Protein AF-A0A7Z9WI66-F1 (afdb_monomer_lite)

Radius of gyration: 20.92 Å; chains: 1; bounding box: 54×43×57 Å

Sequence (255 aa):
LNLFSWWLYVIGALFALSTLVFGDGPADTGWTFYAPYSVRTGTDVSITVLAAFVLGFSSILTGLNFIVTIHRLRTPGMGFNQMPLFAWSLYATSWIQLLATPVIGITLMMIIAERMFGVGLFDPSIGGDPILYQHMFWIYSHPAVYIMALPAMGIVSEIIPTFAQRTIFGYKAIAYSTMAIAFIGYFVWGHHMFTSGMSGPAAIIFSILTFMVAIPTAIKVFNWVATLYKGSINIEVPLLFAQKHSFWTALRLKT

Structure (mmCIF, N/CA/C/O backbone):
data_AF-A0A7Z9WI66-F1
#
_entry.id   AF-A0A7Z9WI66-F1
#
loop_
_atom_site.group_PDB
_atom_site.id
_atom_site.type_symbol
_atom_site.label_atom_id
_atom_site.label_alt_id
_atom_site.label_comp_id
_atom_site.label_asym_id
_atom_site.label_entity_id
_atom_site.label_seq_id
_atom_site.pdbx_PDB_ins_code
_atom_site.Cartn_x
_atom_site.Cartn_y
_atom_site.Cartn_z
_atom_site.occupancy
_atom_site.B_iso_or_equiv
_atom_site.auth_seq_id
_atom_site.auth_comp_id
_atom_site.auth_asym_id
_atom_site.auth_atom_id
_atom_site.pdbx_PDB_model_num
ATOM 1 N N . LEU A 1 1 ? -0.100 21.100 1.652 1.00 92.75 1 LEU A N 1
ATOM 2 C CA . LEU A 1 1 ? 0.320 19.697 1.410 1.00 92.75 1 LEU A CA 1
ATOM 3 C C . LEU A 1 1 ? -0.850 18.797 1.033 1.00 92.75 1 LEU A C 1
ATOM 5 O O . LEU A 1 1 ? -0.830 18.296 -0.077 1.00 92.75 1 LEU A O 1
ATOM 9 N N . ASN A 1 2 ? -1.887 18.653 1.865 1.00 96.81 2 ASN A N 1
ATOM 10 C CA . ASN A 1 2 ? -3.020 17.764 1.553 1.00 96.81 2 ASN A CA 1
ATOM 11 C C . ASN A 1 2 ? -3.740 18.089 0.224 1.00 96.81 2 ASN A C 1
ATOM 13 O O . ASN A 1 2 ? -3.979 17.214 -0.591 1.00 96.81 2 ASN A O 1
ATOM 17 N N . LEU A 1 3 ? -4.032 19.368 -0.043 1.00 98.19 3 LEU A N 1
ATOM 18 C CA . LEU A 1 3 ? -4.620 19.768 -1.332 1.00 98.19 3 LEU A CA 1
ATOM 19 C C . LEU A 1 3 ? -3.651 19.557 -2.508 1.00 98.19 3 LEU A C 1
ATOM 21 O O . LEU A 1 3 ? -4.063 19.265 -3.623 1.00 98.19 3 LEU A O 1
ATOM 25 N N . PHE A 1 4 ? -2.349 19.694 -2.262 1.00 98.19 4 PHE A N 1
ATOM 26 C CA . PHE A 1 4 ? -1.340 19.498 -3.296 1.00 98.19 4 PHE A CA 1
ATOM 27 C C . PHE A 1 4 ? -1.203 18.019 -3.679 1.00 98.19 4 PHE A C 1
ATOM 29 O O . PHE A 1 4 ? -1.113 17.717 -4.866 1.00 98.19 4 PHE A O 1
ATOM 36 N N . SER A 1 5 ? -1.277 17.087 -2.718 1.00 98.31 5 SER A N 1
ATOM 37 C CA . SER A 1 5 ? -1.297 15.655 -3.040 1.00 98.31 5 SER A CA 1
ATOM 38 C C . SER A 1 5 ? -2.517 15.276 -3.883 1.00 98.31 5 SER A C 1
ATOM 40 O O . SER A 1 5 ? -2.375 14.486 -4.814 1.00 98.31 5 SER A O 1
ATOM 42 N N . TRP A 1 6 ? -3.682 15.888 -3.649 1.00 98.25 6 TRP A N 1
ATOM 43 C CA . TRP A 1 6 ? -4.853 15.720 -4.520 1.00 98.25 6 TRP A CA 1
ATOM 44 C C . TRP A 1 6 ? -4.585 16.166 -5.964 1.00 98.25 6 TRP A C 1
ATOM 46 O O . TRP A 1 6 ? -4.887 15.432 -6.901 1.00 98.25 6 TRP A O 1
ATOM 56 N N . TRP A 1 7 ? -3.961 17.327 -6.170 1.00 98.44 7 TRP A N 1
ATOM 57 C CA . TRP A 1 7 ? -3.636 17.783 -7.525 1.00 98.44 7 TRP A CA 1
ATOM 58 C C . TRP A 1 7 ? -2.610 16.895 -8.228 1.00 98.44 7 TRP A C 1
ATOM 60 O O . TRP A 1 7 ? -2.776 16.615 -9.411 1.00 98.44 7 TRP A O 1
ATOM 70 N N . LEU A 1 8 ? -1.608 16.379 -7.511 1.00 98.44 8 LEU A N 1
ATOM 71 C CA . LEU A 1 8 ? -0.697 15.372 -8.066 1.00 98.44 8 LEU A CA 1
ATOM 72 C C . LEU A 1 8 ? -1.442 14.092 -8.466 1.00 98.44 8 LEU A C 1
ATOM 74 O O . LEU A 1 8 ? -1.142 13.521 -9.509 1.00 98.44 8 LEU A O 1
ATOM 78 N N . TYR A 1 9 ? -2.435 13.668 -7.676 1.00 98.44 9 TYR A N 1
ATOM 79 C CA . TYR A 1 9 ? -3.285 12.534 -8.036 1.00 98.44 9 TYR A CA 1
ATOM 80 C C . TYR A 1 9 ? -4.034 12.788 -9.350 1.00 98.44 9 TYR A C 1
ATOM 82 O O . TYR A 1 9 ? -3.969 11.964 -10.260 1.00 98.44 9 TYR A O 1
ATOM 90 N N . VAL A 1 10 ? -4.678 13.952 -9.480 1.00 98.56 10 VAL A N 1
ATOM 91 C CA . VAL A 1 10 ? -5.401 14.340 -10.701 1.00 98.56 10 VAL A CA 1
ATOM 92 C C . VAL A 1 10 ? -4.459 14.406 -11.905 1.00 98.56 10 VAL A C 1
ATOM 94 O O . VAL A 1 10 ? -4.769 13.833 -12.943 1.00 98.56 10 VAL A O 1
ATOM 97 N N . ILE A 1 11 ? -3.293 15.045 -11.777 1.00 98.44 11 ILE A N 1
ATOM 98 C CA . ILE A 1 11 ? -2.311 15.162 -12.868 1.00 98.44 11 ILE A CA 1
ATOM 99 C C . ILE A 1 11 ? -1.801 13.782 -13.297 1.00 98.44 11 ILE A C 1
ATOM 101 O O . ILE A 1 11 ? -1.783 13.479 -14.488 1.00 98.44 11 ILE A O 1
ATOM 105 N N . GLY A 1 12 ? -1.436 12.924 -12.341 1.00 98.19 12 GLY A N 1
ATOM 106 C CA . GLY A 1 12 ? -1.008 11.557 -12.632 1.00 98.19 12 GLY A CA 1
ATOM 107 C C . GLY A 1 12 ? -2.109 10.737 -13.309 1.00 98.19 12 GLY A C 1
ATOM 108 O O . GLY A 1 12 ? -1.847 10.051 -14.292 1.00 98.19 12 GLY A O 1
ATOM 109 N N . ALA A 1 13 ? -3.360 10.858 -12.858 1.00 98.00 13 ALA A N 1
ATOM 110 C CA . ALA A 1 13 ? -4.498 10.204 -13.503 1.00 98.00 13 ALA A CA 1
ATOM 111 C C . ALA A 1 13 ? -4.721 10.709 -14.939 1.00 98.00 13 ALA A C 1
ATOM 113 O O . ALA A 1 13 ? -4.976 9.905 -15.832 1.00 98.00 13 ALA A O 1
ATOM 114 N N . LEU A 1 14 ? -4.573 12.014 -15.186 1.00 98.00 14 LEU A N 1
ATOM 115 C CA . LEU A 1 14 ? -4.677 12.585 -16.530 1.00 98.00 14 LEU A CA 1
ATOM 116 C C . LEU A 1 14 ? -3.567 12.081 -17.462 1.00 98.00 14 LEU A C 1
ATOM 118 O O . LEU A 1 14 ? -3.865 11.763 -18.608 1.00 98.00 14 LEU A O 1
ATOM 122 N N . PHE A 1 15 ? -2.326 11.937 -16.982 1.00 96.62 15 PHE A N 1
ATOM 123 C CA . PHE A 1 15 ? -1.249 11.307 -17.761 1.00 96.62 15 PHE A CA 1
ATOM 124 C C . PHE A 1 15 ? -1.528 9.833 -18.062 1.00 96.62 15 PHE A C 1
ATOM 126 O O . PHE A 1 15 ? -1.265 9.371 -19.167 1.00 96.62 15 PHE A O 1
ATOM 133 N N . ALA A 1 16 ? -2.090 9.080 -17.114 1.00 95.88 16 ALA A N 1
ATOM 134 C CA . ALA A 1 16 ? -2.467 7.694 -17.380 1.00 95.88 16 ALA A CA 1
ATOM 135 C C . ALA A 1 16 ? -3.571 7.621 -18.449 1.00 95.88 16 ALA A C 1
ATOM 137 O O . ALA A 1 16 ? -3.462 6.858 -19.406 1.00 95.88 16 ALA A O 1
ATOM 138 N N . LEU A 1 17 ? -4.608 8.455 -18.329 1.00 96.44 17 LEU A N 1
ATOM 139 C CA . LEU A 1 17 ? -5.735 8.485 -19.264 1.00 96.44 17 LEU A CA 1
ATOM 140 C C . LEU A 1 17 ? -5.364 9.039 -20.643 1.00 96.44 17 LEU A C 1
ATOM 142 O O . LEU A 1 17 ? -5.984 8.642 -21.627 1.00 96.44 17 LEU A O 1
ATOM 146 N N . SER A 1 18 ? -4.358 9.913 -20.753 1.00 96.25 18 SER A N 1
ATOM 147 C CA . SER A 1 18 ? -3.936 10.446 -22.053 1.00 96.25 18 SER A CA 1
ATOM 148 C C . SER A 1 18 ? -3.419 9.355 -22.991 1.00 96.25 18 SER A C 1
ATOM 150 O O . SER A 1 18 ? -3.593 9.488 -24.196 1.00 96.25 18 SER A O 1
ATOM 152 N N . THR A 1 19 ? -2.876 8.255 -22.454 1.00 95.25 19 THR A N 1
ATOM 153 C CA . THR A 1 19 ? -2.426 7.088 -23.246 1.00 95.25 19 THR A CA 1
ATOM 154 C C . THR A 1 19 ? -3.561 6.351 -23.967 1.00 95.25 19 THR A C 1
ATOM 156 O O . THR A 1 19 ? -3.317 5.551 -24.861 1.00 95.25 19 THR A O 1
ATOM 159 N N . LEU A 1 20 ? -4.823 6.610 -23.598 1.00 95.19 20 LEU A N 1
ATOM 160 C CA . LEU A 1 20 ? -5.990 6.053 -24.291 1.00 95.19 20 LEU A CA 1
ATOM 161 C C . LEU A 1 20 ? -6.362 6.838 -25.553 1.00 95.19 20 LEU A C 1
ATOM 163 O O . LEU A 1 20 ? -7.155 6.358 -26.358 1.00 95.19 20 LEU A O 1
ATOM 167 N N . VAL A 1 21 ? -5.861 8.067 -25.682 1.00 94.94 21 VAL A N 1
ATOM 168 C CA . VAL A 1 21 ? -6.280 9.026 -26.714 1.00 94.94 21 VAL A CA 1
ATOM 169 C C . VAL A 1 21 ? -5.117 9.417 -27.620 1.00 94.94 21 VAL A C 1
ATOM 171 O O . VAL A 1 21 ? -5.317 9.653 -28.808 1.00 94.94 21 VAL A O 1
ATOM 174 N N . PHE A 1 22 ? -3.912 9.499 -27.063 1.00 91.62 22 PHE A N 1
ATOM 175 C CA . PHE A 1 22 ? -2.699 9.923 -27.749 1.00 91.62 22 PHE A CA 1
ATOM 176 C C . PHE A 1 22 ? -1.650 8.815 -27.713 1.00 91.62 22 PHE A C 1
ATOM 178 O O . PHE A 1 22 ? -1.637 8.036 -26.766 1.00 91.62 22 PHE A O 1
ATOM 185 N N . GLY A 1 23 ? -0.750 8.833 -28.700 1.00 87.69 23 GLY A N 1
ATOM 186 C CA . GLY A 1 23 ? 0.373 7.903 -28.811 1.00 87.69 23 GLY A CA 1
ATOM 187 C C . GLY A 1 23 ? -0.009 6.554 -29.421 1.00 87.69 23 GLY A C 1
ATOM 188 O O . GLY A 1 23 ? -1.033 6.435 -30.097 1.00 87.69 23 GLY A O 1
ATOM 189 N N . ASP A 1 24 ? 0.846 5.557 -29.207 1.00 91.38 24 ASP A N 1
ATOM 190 C CA . ASP A 1 24 ? 0.721 4.208 -29.780 1.00 91.38 24 ASP A CA 1
ATOM 191 C C . ASP A 1 24 ? -0.149 3.273 -28.911 1.00 91.38 24 ASP A C 1
ATOM 193 O O . ASP A 1 24 ? -0.189 2.056 -29.112 1.00 91.38 24 ASP A O 1
ATOM 197 N N . GLY A 1 25 ? -0.878 3.847 -27.950 1.00 90.44 25 GLY A N 1
ATOM 198 C CA . GLY A 1 25 ? -1.836 3.169 -27.085 1.00 90.44 25 GLY A CA 1
ATOM 199 C C . GLY A 1 25 ? -1.279 2.865 -25.691 1.00 90.44 25 GLY A C 1
ATOM 200 O O . GLY A 1 25 ? -0.071 2.957 -25.451 1.00 90.44 25 GLY A O 1
ATOM 201 N N . PRO A 1 26 ? -2.150 2.477 -24.740 1.00 92.94 26 PRO A N 1
ATOM 202 C CA . PRO A 1 26 ? -1.756 2.243 -23.355 1.00 92.94 26 PRO A CA 1
ATOM 203 C C . PRO A 1 26 ? -0.736 1.109 -23.238 1.00 92.94 26 PRO A C 1
ATOM 205 O O . PRO A 1 26 ? -0.692 0.203 -24.070 1.00 92.94 26 PRO A O 1
ATOM 208 N N . ALA A 1 27 ? 0.048 1.127 -22.156 1.00 95.12 27 ALA A N 1
ATOM 209 C CA . ALA A 1 27 ? 1.036 0.088 -21.888 1.00 95.12 27 ALA A CA 1
ATOM 210 C C . ALA A 1 27 ? 0.421 -1.325 -21.929 1.00 95.12 27 ALA A C 1
ATOM 212 O O . ALA A 1 27 ? -0.469 -1.664 -21.146 1.00 95.12 27 ALA A O 1
ATOM 213 N N . ASP A 1 28 ? 0.963 -2.178 -22.794 1.00 95.44 28 ASP A N 1
ATOM 214 C CA . ASP A 1 28 ? 0.544 -3.571 -23.001 1.00 95.44 28 ASP A CA 1
ATOM 215 C C . ASP A 1 28 ? 1.367 -4.576 -22.177 1.00 95.44 28 ASP A C 1
ATOM 217 O O . ASP A 1 28 ? 1.309 -5.788 -22.364 1.00 95.44 28 ASP A O 1
ATOM 221 N N . THR A 1 29 ? 2.130 -4.075 -21.214 1.00 95.75 29 THR A N 1
ATOM 222 C CA . THR A 1 29 ? 3.079 -4.839 -20.395 1.00 95.75 29 THR A CA 1
ATOM 223 C C . THR A 1 29 ? 2.452 -5.438 -19.136 1.00 95.75 29 THR A C 1
ATOM 225 O O . THR A 1 29 ? 3.160 -5.931 -18.257 1.00 95.75 29 THR A O 1
ATOM 228 N N . GLY A 1 30 ? 1.132 -5.300 -18.990 1.00 95.25 30 GLY A N 1
ATOM 229 C CA . GLY A 1 30 ? 0.444 -5.431 -17.710 1.00 95.25 30 GLY A CA 1
ATOM 230 C C . GLY A 1 30 ? 0.846 -4.338 -16.710 1.00 95.25 30 GLY A C 1
ATOM 231 O O . GLY A 1 30 ? 1.699 -3.492 -16.982 1.00 95.25 30 GLY A O 1
ATOM 232 N N . TRP A 1 31 ? 0.243 -4.380 -15.517 1.00 95.62 31 TRP A N 1
ATOM 233 C CA . TRP A 1 31 ? 0.499 -3.403 -14.445 1.00 95.62 31 TRP A CA 1
ATOM 234 C C . TRP A 1 31 ? 1.897 -3.518 -13.815 1.00 95.62 31 TRP A C 1
ATOM 236 O O . TRP A 1 31 ? 2.287 -2.659 -13.027 1.00 95.62 31 TRP A O 1
ATOM 246 N N . THR A 1 32 ? 2.629 -4.593 -14.121 1.00 96.81 32 THR A N 1
ATOM 247 C CA . THR A 1 32 ? 3.943 -4.876 -13.541 1.00 96.81 32 THR A CA 1
ATOM 248 C C . THR A 1 32 ? 5.104 -4.347 -14.366 1.00 96.81 32 THR A C 1
ATOM 250 O O . THR A 1 32 ? 6.208 -4.332 -13.848 1.00 96.81 32 THR A O 1
ATOM 253 N N . PHE A 1 33 ? 4.890 -3.939 -15.623 1.00 96.69 33 PHE A N 1
ATOM 254 C CA . PHE A 1 33 ? 5.917 -3.356 -16.500 1.00 96.69 33 PHE A CA 1
ATOM 255 C C . PHE A 1 33 ? 7.246 -4.136 -16.531 1.00 96.69 33 PHE A C 1
ATOM 257 O O . PHE A 1 33 ? 8.324 -3.539 -16.530 1.00 96.69 33 PHE A O 1
ATOM 264 N N . TYR A 1 34 ? 7.185 -5.471 -16.566 1.00 96.62 34 TYR A N 1
ATOM 265 C CA . TYR A 1 34 ? 8.380 -6.318 -16.504 1.00 96.62 34 TYR A CA 1
ATOM 266 C C . TYR A 1 34 ? 9.368 -6.028 -17.641 1.00 96.62 34 TYR A C 1
ATOM 268 O O . TYR A 1 34 ? 9.021 -6.080 -18.826 1.00 96.62 34 TYR A O 1
ATOM 276 N N . ALA A 1 35 ? 10.628 -5.793 -17.271 1.00 95.25 35 ALA A N 1
ATOM 277 C CA . ALA A 1 35 ? 11.745 -5.844 -18.203 1.00 95.25 35 ALA A CA 1
ATOM 278 C C . ALA A 1 35 ? 12.007 -7.306 -18.641 1.00 95.25 35 ALA A C 1
ATOM 280 O O . ALA A 1 35 ? 11.801 -8.231 -17.851 1.00 95.25 35 ALA A O 1
ATOM 281 N N . PRO A 1 36 ? 12.446 -7.546 -19.891 1.00 94.31 36 PRO A N 1
ATOM 282 C CA . PRO A 1 36 ? 12.776 -6.549 -20.911 1.00 94.31 36 PRO A CA 1
ATOM 283 C C . PRO A 1 36 ? 11.576 -6.102 -21.765 1.00 94.31 36 PRO A C 1
ATOM 285 O O . PRO A 1 36 ? 11.744 -5.254 -22.639 1.00 94.31 36 PRO A O 1
ATOM 288 N N . TYR A 1 37 ? 10.374 -6.653 -21.561 1.00 96.56 37 TYR A N 1
ATOM 289 C CA . TYR A 1 37 ? 9.235 -6.367 -22.440 1.00 96.56 37 TYR A CA 1
ATOM 290 C C . TYR A 1 37 ? 8.830 -4.889 -22.408 1.00 96.56 37 TYR A C 1
ATOM 292 O O . TYR A 1 37 ? 8.702 -4.259 -23.456 1.00 96.56 37 TYR A O 1
ATOM 300 N N . SER A 1 38 ? 8.752 -4.299 -21.214 1.00 96.19 38 SER A N 1
ATOM 301 C CA . SER A 1 38 ? 8.455 -2.873 -21.025 1.00 96.19 38 SER A CA 1
ATOM 302 C C . SER A 1 38 ? 9.487 -1.922 -21.618 1.00 96.19 38 SER A C 1
ATOM 304 O O . SER A 1 38 ? 9.172 -0.767 -21.882 1.00 96.19 38 SER A O 1
ATOM 306 N N . VAL A 1 39 ? 10.702 -2.394 -21.879 1.00 95.06 39 VAL A N 1
ATOM 307 C CA . VAL A 1 39 ? 11.763 -1.607 -22.517 1.00 95.06 39 VAL A CA 1
ATOM 308 C C . VAL A 1 39 ? 11.649 -1.669 -24.042 1.00 95.06 39 VAL A C 1
ATOM 310 O O . VAL A 1 39 ? 12.006 -0.714 -24.721 1.00 95.06 39 VAL A O 1
ATOM 313 N N . ARG A 1 40 ? 11.124 -2.772 -24.586 1.00 92.62 40 ARG A N 1
ATOM 314 C CA . ARG A 1 40 ? 11.133 -3.065 -26.029 1.00 92.62 40 ARG A CA 1
ATOM 315 C C . ARG A 1 40 ? 9.812 -2.787 -26.740 1.00 92.62 40 ARG A C 1
ATOM 317 O O . ARG A 1 40 ? 9.833 -2.548 -27.942 1.00 92.62 40 ARG A O 1
ATOM 324 N N . THR A 1 41 ? 8.681 -2.853 -26.037 1.00 94.94 41 THR A N 1
ATOM 325 C CA . THR A 1 41 ? 7.369 -2.597 -26.650 1.00 94.94 41 THR A CA 1
ATOM 326 C C . THR A 1 41 ? 7.253 -1.158 -27.166 1.00 94.94 41 THR A C 1
ATOM 328 O O . THR A 1 41 ? 7.836 -0.228 -26.590 1.00 94.94 41 THR A O 1
ATOM 331 N N . GLY A 1 42 ? 6.485 -0.991 -28.246 1.00 92.56 42 GLY A N 1
ATOM 332 C CA . GLY A 1 42 ? 6.200 0.297 -28.881 1.00 92.56 42 GLY A CA 1
ATOM 333 C C . GLY A 1 42 ? 5.069 1.093 -28.226 1.00 92.56 42 GLY A C 1
ATOM 334 O O . GLY A 1 42 ? 4.917 2.259 -28.551 1.00 92.56 42 GLY A O 1
ATOM 335 N N . THR A 1 43 ? 4.307 0.506 -27.295 1.00 94.56 43 THR A N 1
ATOM 336 C CA . THR A 1 43 ? 3.202 1.200 -26.605 1.00 94.56 43 THR A CA 1
ATOM 337 C C . THR A 1 43 ? 3.697 2.294 -25.649 1.00 94.56 43 THR A C 1
ATOM 339 O O . THR A 1 43 ? 4.889 2.366 -25.315 1.00 94.56 43 THR A O 1
ATOM 342 N N . ASP A 1 44 ? 2.781 3.131 -25.143 1.00 94.19 44 ASP A N 1
ATOM 343 C CA . ASP A 1 44 ? 3.064 4.299 -24.294 1.00 94.19 44 ASP A CA 1
ATOM 344 C C . ASP A 1 44 ? 3.446 3.945 -22.844 1.00 94.19 44 ASP A C 1
ATOM 346 O O . ASP A 1 44 ? 2.948 4.509 -21.859 1.00 94.19 44 ASP A O 1
ATOM 350 N N . VAL A 1 45 ? 4.399 3.026 -22.680 1.00 96.88 45 VAL A N 1
ATOM 351 C CA . VAL A 1 45 ? 4.976 2.653 -21.385 1.00 96.88 45 VAL A CA 1
ATOM 352 C C . VAL A 1 45 ? 5.581 3.871 -20.698 1.00 96.88 45 VAL A C 1
ATOM 354 O O . VAL A 1 45 ? 5.309 4.079 -19.522 1.00 96.88 45 VAL A O 1
ATOM 357 N N . SER A 1 46 ? 6.343 4.709 -21.410 1.00 96.25 46 SER A N 1
ATOM 358 C CA . SER A 1 46 ? 7.029 5.870 -20.819 1.00 96.25 46 SER A CA 1
ATOM 359 C C . SER A 1 46 ? 6.056 6.863 -20.169 1.00 96.25 46 SER A C 1
ATOM 361 O O . SER A 1 46 ? 6.304 7.321 -19.054 1.00 96.25 46 SER A O 1
ATOM 363 N N . ILE A 1 47 ? 4.924 7.157 -20.822 1.00 96.19 47 ILE A N 1
ATOM 364 C CA . ILE A 1 47 ? 3.884 8.035 -20.260 1.00 96.19 47 ILE A CA 1
ATOM 365 C C . ILE A 1 47 ? 3.169 7.331 -19.102 1.00 96.19 47 ILE A C 1
ATOM 367 O O . ILE A 1 47 ? 2.952 7.940 -18.056 1.00 96.19 47 ILE A O 1
ATOM 371 N N . THR A 1 48 ? 2.866 6.037 -19.241 1.00 96.75 48 THR A N 1
ATOM 372 C CA . THR A 1 48 ? 2.199 5.253 -18.190 1.00 96.75 48 THR A CA 1
ATOM 373 C C . THR A 1 48 ? 3.030 5.189 -16.902 1.00 96.75 48 THR A C 1
ATOM 375 O O . THR A 1 48 ? 2.512 5.406 -15.804 1.00 96.75 48 THR A O 1
ATOM 378 N N . VAL A 1 49 ? 4.338 4.935 -17.002 1.00 97.06 49 VAL A N 1
ATOM 379 C CA . VAL A 1 49 ? 5.221 4.874 -15.827 1.00 97.06 49 VAL A CA 1
ATOM 380 C C . VAL A 1 49 ? 5.513 6.266 -15.257 1.00 97.06 49 VAL A C 1
ATOM 382 O O . VAL A 1 49 ? 5.638 6.405 -14.040 1.00 97.06 49 VAL A O 1
ATOM 385 N N . LEU A 1 50 ? 5.537 7.316 -16.090 1.00 97.19 50 LEU A N 1
ATOM 386 C CA . LEU A 1 50 ? 5.586 8.706 -15.624 1.00 97.19 50 LEU A CA 1
ATOM 387 C C . LEU A 1 50 ? 4.320 9.076 -14.837 1.00 97.19 50 LEU A C 1
ATOM 389 O O . LEU A 1 50 ? 4.409 9.699 -13.779 1.00 97.19 50 LEU A O 1
ATOM 393 N N . ALA A 1 51 ? 3.147 8.652 -15.306 1.00 97.50 51 ALA A N 1
ATOM 394 C CA . ALA A 1 51 ? 1.886 8.828 -14.597 1.00 97.50 51 ALA A CA 1
ATOM 395 C C . ALA A 1 51 ? 1.940 8.181 -13.204 1.00 97.50 51 ALA A C 1
ATOM 397 O O . ALA A 1 51 ? 1.656 8.832 -12.195 1.00 97.50 51 ALA A O 1
ATOM 398 N N . ALA A 1 52 ? 2.386 6.923 -13.131 1.00 97.56 52 ALA A N 1
ATOM 399 C CA . ALA A 1 52 ? 2.560 6.200 -11.873 1.00 97.56 52 ALA A CA 1
ATOM 400 C C . ALA A 1 52 ? 3.596 6.857 -10.939 1.00 97.56 52 ALA A C 1
ATOM 402 O O . ALA A 1 52 ? 3.383 6.911 -9.727 1.00 97.56 52 ALA A O 1
ATOM 403 N N . PHE A 1 53 ? 4.674 7.432 -11.478 1.00 98.00 53 PHE A N 1
ATOM 404 C CA . PHE A 1 53 ? 5.647 8.205 -10.703 1.00 98.00 53 PHE A CA 1
ATOM 405 C C . PHE A 1 53 ? 5.023 9.447 -10.049 1.00 98.00 53 PHE A C 1
ATOM 407 O O . PHE A 1 53 ? 5.199 9.668 -8.848 1.00 98.00 53 PHE A O 1
ATOM 414 N N . VAL A 1 54 ? 4.227 10.221 -10.795 1.00 98.25 54 VAL A N 1
ATOM 415 C CA . VAL A 1 54 ? 3.508 11.394 -10.262 1.00 98.25 54 VAL A CA 1
ATOM 416 C C . VAL A 1 54 ? 2.498 10.980 -9.179 1.00 98.25 54 VAL A C 1
ATOM 418 O O . VAL A 1 54 ? 2.439 11.601 -8.112 1.00 98.25 54 VAL A O 1
ATOM 421 N N . LEU A 1 55 ? 1.759 9.886 -9.397 1.00 98.19 55 LEU A N 1
ATOM 422 C CA . LEU A 1 55 ? 0.860 9.292 -8.395 1.00 98.19 55 LEU A CA 1
ATOM 423 C C . LEU A 1 55 ? 1.614 8.846 -7.127 1.00 98.19 55 LEU A C 1
ATOM 425 O O . LEU A 1 55 ? 1.095 8.963 -6.010 1.00 98.19 55 LEU A O 1
ATOM 429 N N . GLY A 1 56 ? 2.858 8.391 -7.275 1.00 97.62 56 GLY A N 1
ATOM 430 C CA . GLY A 1 56 ? 3.748 8.056 -6.167 1.00 97.62 56 GLY A CA 1
ATOM 431 C C . GLY A 1 56 ? 3.995 9.243 -5.231 1.00 97.62 56 GLY A C 1
ATOM 432 O O . GLY A 1 56 ? 3.846 9.105 -4.015 1.00 97.62 56 GLY A O 1
ATOM 433 N N . PHE A 1 57 ? 4.270 10.437 -5.768 1.00 97.88 57 PHE A N 1
ATOM 434 C CA . PHE A 1 57 ? 4.440 11.645 -4.945 1.00 97.88 57 PHE A CA 1
ATOM 435 C C . PHE A 1 57 ? 3.167 12.037 -4.196 1.00 97.88 57 PHE A C 1
ATOM 437 O O . PHE A 1 57 ? 3.241 12.413 -3.024 1.00 97.88 57 PHE A O 1
ATOM 444 N N . SER A 1 58 ? 1.997 11.907 -4.828 1.00 98.44 58 SER A N 1
ATOM 445 C CA . SER A 1 58 ? 0.716 12.101 -4.139 1.00 98.44 58 SER A CA 1
ATOM 446 C C . SER A 1 58 ? 0.604 11.198 -2.901 1.00 98.44 58 SER A C 1
ATOM 448 O O . SER A 1 58 ? 0.274 11.665 -1.805 1.00 98.44 58 SER A O 1
ATOM 450 N N . SER A 1 59 ? 0.966 9.921 -3.048 1.00 98.06 59 SER A N 1
ATOM 451 C CA . SER A 1 59 ? 0.924 8.933 -1.965 1.00 98.06 59 SER A CA 1
ATOM 452 C C . SER A 1 59 ? 1.926 9.243 -0.849 1.00 98.06 59 SER A C 1
ATOM 454 O O . SER A 1 59 ? 1.550 9.222 0.322 1.00 98.06 59 SER A O 1
ATOM 456 N N . ILE A 1 60 ? 3.170 9.600 -1.188 1.00 98.38 60 ILE A N 1
ATOM 457 C CA . ILE A 1 60 ? 4.216 9.961 -0.212 1.00 98.38 60 ILE A CA 1
ATOM 458 C C . ILE A 1 60 ? 3.766 11.146 0.649 1.00 98.38 60 ILE A C 1
ATOM 460 O O . ILE A 1 60 ? 3.834 11.092 1.879 1.00 98.38 60 ILE A O 1
ATOM 464 N N . LEU A 1 61 ? 3.265 12.210 0.014 1.00 98.44 61 LEU A N 1
ATOM 465 C CA . LEU A 1 61 ? 2.807 13.406 0.720 1.00 98.44 61 LEU A CA 1
ATOM 466 C C . LEU A 1 61 ? 1.570 13.131 1.582 1.00 98.44 61 LEU A C 1
ATOM 468 O O . LEU A 1 61 ? 1.442 13.703 2.665 1.00 98.44 61 LEU A O 1
ATOM 472 N N . THR A 1 62 ? 0.682 12.244 1.129 1.00 98.50 62 THR A N 1
ATOM 473 C CA . THR A 1 62 ? -0.489 11.808 1.900 1.00 98.50 62 THR A CA 1
ATOM 474 C C . THR A 1 62 ? -0.067 11.035 3.150 1.00 98.50 62 THR A C 1
ATOM 476 O O . THR A 1 62 ? -0.505 11.378 4.251 1.00 98.50 62 THR A O 1
ATOM 479 N N . GLY A 1 63 ? 0.846 10.066 3.016 1.00 98.38 63 GLY A N 1
ATOM 480 C CA . GLY A 1 63 ? 1.389 9.315 4.149 1.00 98.38 63 GLY A CA 1
ATOM 481 C C . GLY A 1 63 ? 2.098 10.221 5.160 1.00 98.38 63 GLY A C 1
ATOM 482 O O . GLY A 1 63 ? 1.816 10.165 6.359 1.00 98.38 63 GLY A O 1
ATOM 483 N N . LEU A 1 64 ? 2.948 11.139 4.691 1.00 98.56 64 LEU A N 1
ATOM 484 C CA . LEU A 1 64 ? 3.603 12.122 5.560 1.00 98.56 64 LEU A CA 1
ATOM 485 C C . LEU A 1 64 ? 2.582 12.972 6.330 1.00 98.56 64 LEU A C 1
ATOM 487 O O . LEU A 1 64 ? 2.714 13.154 7.542 1.00 98.56 64 LEU A O 1
ATOM 491 N N . ASN A 1 65 ? 1.548 13.466 5.643 1.00 98.50 65 ASN A N 1
ATOM 492 C CA . ASN A 1 65 ? 0.513 14.292 6.255 1.00 98.50 65 ASN A CA 1
ATOM 493 C C . ASN A 1 65 ? -0.222 13.545 7.382 1.00 98.50 65 ASN A C 1
ATOM 495 O O . ASN A 1 65 ? -0.395 14.094 8.473 1.00 98.50 65 ASN A O 1
ATOM 499 N N . PHE A 1 66 ? -0.601 12.282 7.167 1.00 98.56 66 PHE A N 1
ATOM 500 C CA . PHE A 1 66 ? -1.263 11.470 8.191 1.00 98.56 66 PHE A CA 1
ATOM 501 C C . PHE A 1 66 ? -0.347 11.117 9.366 1.00 98.56 66 PHE A C 1
ATOM 503 O O . PHE A 1 66 ? -0.794 11.203 10.510 1.00 98.56 66 PHE A O 1
ATOM 510 N N . ILE A 1 67 ? 0.930 10.791 9.129 1.00 98.69 67 ILE A N 1
ATOM 511 C CA . ILE A 1 67 ? 1.901 10.554 10.213 1.00 98.69 67 ILE A CA 1
ATOM 512 C C . ILE A 1 67 ? 1.990 11.791 11.107 1.00 98.69 67 ILE A C 1
ATOM 514 O O . ILE A 1 67 ? 1.794 11.694 12.320 1.00 98.69 67 ILE A O 1
ATOM 518 N N . VAL A 1 68 ? 2.234 12.965 10.519 1.00 98.50 68 VAL A N 1
ATOM 519 C CA . VAL A 1 68 ? 2.373 14.213 11.280 1.00 98.50 68 VAL A CA 1
ATOM 520 C C . VAL A 1 68 ? 1.074 14.556 12.006 1.00 98.50 68 VAL A C 1
ATOM 522 O O . VAL A 1 68 ? 1.115 14.887 13.190 1.00 98.50 68 VAL A O 1
ATOM 525 N N . THR A 1 69 ? -0.076 14.406 11.347 1.00 98.62 69 THR A N 1
ATOM 526 C CA . THR A 1 69 ? -1.396 14.643 11.951 1.00 98.62 69 THR A CA 1
ATOM 527 C C . THR A 1 69 ? -1.608 13.765 13.181 1.00 98.62 69 THR A C 1
ATOM 529 O O . THR A 1 69 ? -1.931 14.271 14.253 1.00 98.62 69 THR A O 1
ATOM 532 N N . ILE A 1 70 ? -1.354 12.459 13.072 1.00 98.44 70 ILE A N 1
ATOM 533 C CA . ILE A 1 70 ? -1.529 11.520 14.185 1.00 98.44 70 ILE A CA 1
ATOM 534 C C . ILE A 1 70 ? -0.573 11.850 15.333 1.00 98.44 70 ILE A C 1
ATOM 536 O O . ILE A 1 70 ? -0.974 11.806 16.491 1.00 98.44 70 ILE A O 1
ATOM 540 N N . HIS A 1 71 ? 0.676 12.220 15.050 1.00 98.25 71 HIS A N 1
ATOM 541 C CA . HIS A 1 71 ? 1.642 12.555 16.100 1.00 98.25 71 HIS A CA 1
ATOM 542 C C . HIS A 1 71 ? 1.364 13.890 16.791 1.00 98.25 71 HIS A C 1
ATOM 544 O O . HIS A 1 71 ? 1.585 13.999 17.998 1.00 98.25 71 HIS A O 1
ATOM 550 N N . ARG A 1 72 ? 0.918 14.903 16.042 1.00 98.06 72 ARG A N 1
ATOM 551 C CA . ARG A 1 72 ? 0.924 16.306 16.487 1.00 98.06 72 ARG A CA 1
ATOM 552 C C . ARG A 1 72 ? -0.457 16.894 16.752 1.00 98.06 72 ARG A C 1
ATOM 554 O O . ARG A 1 72 ? -0.522 17.904 17.441 1.00 98.06 72 ARG A O 1
ATOM 561 N N . LEU A 1 73 ? -1.526 16.291 16.233 1.00 98.19 73 LEU A N 1
ATOM 562 C CA . LEU A 1 73 ? -2.884 16.852 16.268 1.00 98.19 73 LEU A CA 1
ATOM 563 C C . LEU A 1 73 ? -3.904 15.952 16.984 1.00 98.19 73 LEU A C 1
ATOM 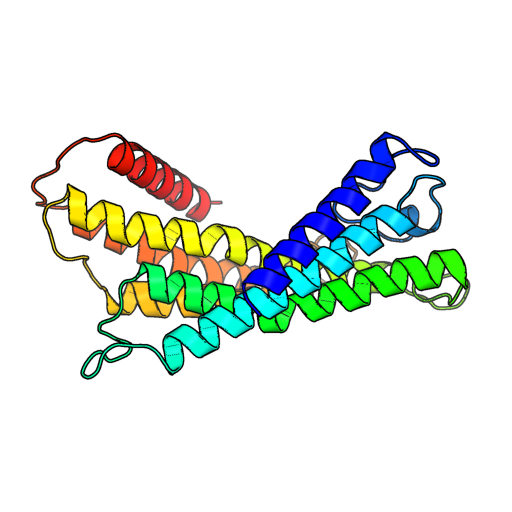565 O O . LEU A 1 73 ? -5.110 16.132 16.825 1.00 98.19 73 LEU A O 1
ATOM 569 N N . ARG A 1 74 ? -3.454 14.993 17.803 1.00 97.69 74 ARG A N 1
ATOM 570 C CA . ARG A 1 74 ? -4.347 14.340 18.774 1.00 97.69 74 ARG A CA 1
ATOM 571 C C . ARG A 1 74 ? -4.841 15.354 19.801 1.00 97.69 74 ARG A C 1
ATOM 573 O O . ARG A 1 74 ? -4.093 16.236 20.218 1.00 97.69 74 ARG A O 1
ATOM 580 N N . THR A 1 75 ? -6.077 15.174 20.258 1.00 97.56 75 THR A N 1
ATOM 581 C CA . THR A 1 75 ? -6.625 15.974 21.360 1.00 97.56 75 THR A CA 1
ATOM 582 C C . THR A 1 75 ? -5.801 15.782 22.644 1.00 97.56 75 THR A C 1
ATOM 584 O O . THR A 1 75 ? -5.325 14.666 22.896 1.00 97.56 75 THR A O 1
ATOM 587 N N . PRO A 1 76 ? -5.636 16.823 23.484 1.00 97.62 76 PRO A N 1
ATOM 588 C CA . PRO A 1 76 ? -4.984 16.687 24.783 1.00 97.62 76 PRO A CA 1
ATOM 589 C C . PRO A 1 76 ? -5.579 15.536 25.609 1.00 97.62 76 PRO A C 1
ATOM 591 O O . PRO A 1 76 ? -6.795 15.368 25.667 1.00 97.62 76 PRO A O 1
ATOM 594 N N . GLY A 1 77 ? -4.714 14.723 26.221 1.00 96.75 77 GLY A N 1
ATOM 595 C CA . GLY A 1 77 ? -5.108 13.556 27.024 1.00 96.75 77 GLY A CA 1
ATOM 596 C C . GLY A 1 77 ? -5.325 12.250 26.244 1.00 96.75 77 GLY A C 1
ATOM 597 O O . GLY A 1 77 ? -5.401 11.193 26.866 1.00 96.75 77 GLY A O 1
ATOM 598 N N . MET A 1 78 ? -5.363 12.275 24.905 1.00 98.19 78 MET A N 1
ATOM 599 C CA . MET A 1 78 ? -5.450 11.060 24.084 1.00 98.19 78 MET A CA 1
ATOM 600 C C . MET A 1 78 ? -4.057 10.494 23.770 1.00 98.19 78 MET A C 1
ATOM 602 O O . MET A 1 78 ? -3.333 11.003 22.910 1.00 98.19 78 MET A O 1
ATOM 606 N N . GLY A 1 79 ? -3.689 9.398 24.431 1.00 97.62 79 GLY A N 1
ATOM 607 C CA . GLY A 1 79 ? -2.512 8.598 24.098 1.00 97.62 79 GLY A CA 1
ATOM 608 C C . GLY A 1 79 ? -2.720 7.691 22.875 1.00 97.62 79 GLY A C 1
ATOM 609 O O . GLY A 1 79 ? -3.837 7.461 22.415 1.00 97.62 79 GLY A O 1
ATOM 610 N N . PHE A 1 80 ? -1.634 7.098 22.366 1.00 97.00 80 PHE A N 1
ATOM 611 C CA . PHE A 1 80 ? -1.681 6.173 21.217 1.00 97.00 80 PHE A CA 1
ATOM 612 C C . PHE A 1 80 ? -2.618 4.975 21.446 1.00 97.00 80 PHE A C 1
ATOM 614 O O . PHE A 1 80 ? -3.384 4.584 20.568 1.00 97.00 80 PHE A O 1
ATOM 621 N N . ASN A 1 81 ? -2.610 4.412 22.655 1.00 97.88 81 ASN A N 1
ATOM 622 C CA . ASN A 1 81 ? -3.449 3.267 23.014 1.00 97.88 81 ASN A CA 1
ATOM 623 C C . ASN A 1 81 ? -4.918 3.639 23.297 1.00 97.88 81 ASN A C 1
ATOM 625 O O . ASN A 1 81 ? -5.649 2.815 23.834 1.00 97.88 81 ASN A O 1
ATOM 629 N N . GLN A 1 82 ? -5.341 4.852 22.942 1.00 97.50 82 GLN A N 1
ATOM 630 C CA . GLN A 1 82 ? -6.717 5.339 23.079 1.00 97.50 82 GLN A CA 1
ATOM 631 C C . GLN A 1 82 ? -7.288 5.855 21.747 1.00 97.50 82 GLN A C 1
ATOM 633 O O . GLN A 1 82 ? -8.420 6.328 21.712 1.00 97.50 82 GLN A O 1
ATOM 638 N N . MET A 1 83 ? -6.516 5.798 20.657 1.00 98.25 83 MET A N 1
ATOM 639 C CA . MET A 1 83 ? -6.987 6.203 19.332 1.00 98.25 83 MET A CA 1
ATOM 640 C C . MET A 1 83 ? -7.992 5.188 18.760 1.00 98.25 83 MET A C 1
ATOM 642 O O . MET A 1 83 ? -7.892 4.002 19.057 1.00 98.25 83 MET A O 1
ATOM 646 N N . PRO A 1 84 ? -8.898 5.594 17.860 1.00 98.19 84 PRO A N 1
ATOM 647 C CA . PRO A 1 84 ? -9.668 4.644 17.060 1.00 98.19 84 PRO A CA 1
ATOM 648 C C . PRO A 1 84 ? -8.753 3.664 16.302 1.00 98.19 84 PRO A C 1
ATOM 650 O O . PRO A 1 84 ? -7.654 4.024 15.860 1.00 98.19 84 PRO A O 1
ATOM 653 N N . LEU A 1 85 ? -9.195 2.421 16.115 1.00 98.56 85 LEU A N 1
ATOM 654 C CA . LEU A 1 85 ? -8.434 1.399 15.387 1.00 98.56 85 LEU A CA 1
ATOM 655 C C . LEU A 1 85 ? -8.307 1.742 13.900 1.00 98.56 85 LEU A C 1
ATOM 657 O O . LEU A 1 85 ? -7.299 1.397 13.275 1.00 98.56 85 LEU A O 1
ATOM 661 N N . PHE A 1 86 ? -9.257 2.497 13.345 1.00 98.69 86 PHE A N 1
ATOM 662 C CA . PHE A 1 86 ? -9.108 3.070 12.012 1.00 98.69 86 PHE A CA 1
ATOM 663 C C . PHE A 1 86 ? -7.909 4.030 11.928 1.00 98.69 86 PHE A C 1
ATOM 665 O O . PHE A 1 86 ? -7.136 3.951 10.974 1.00 98.69 86 PHE A O 1
ATOM 672 N N . ALA A 1 87 ? -7.655 4.850 12.954 1.00 98.62 87 ALA A N 1
ATOM 673 C CA . ALA A 1 87 ? -6.483 5.729 12.975 1.00 98.62 87 ALA A CA 1
ATOM 674 C C . ALA A 1 87 ? -5.165 4.933 13.027 1.00 98.62 87 ALA A C 1
ATOM 676 O O . ALA A 1 87 ? -4.216 5.279 12.326 1.00 98.62 87 ALA A O 1
ATOM 677 N N . TRP A 1 88 ? -5.114 3.820 13.772 1.00 98.75 88 TRP A N 1
ATOM 678 C CA . TRP A 1 88 ? -3.978 2.885 13.718 1.00 98.75 88 TRP A CA 1
ATOM 679 C C . TRP A 1 88 ? -3.763 2.300 12.318 1.00 98.75 88 TRP A C 1
ATOM 681 O O . TRP A 1 88 ? -2.621 2.166 11.880 1.00 98.75 88 TRP A O 1
ATOM 691 N N . SER A 1 89 ? -4.841 1.973 11.602 1.00 98.69 89 SER A N 1
ATOM 692 C CA . SER A 1 89 ? -4.753 1.454 10.233 1.00 98.69 89 SER A CA 1
ATOM 693 C C . SER A 1 89 ? -4.207 2.477 9.237 1.00 98.69 89 SER A C 1
ATOM 695 O O . SER A 1 89 ? -3.347 2.138 8.420 1.00 98.69 89 SER A O 1
ATOM 697 N N . LEU A 1 90 ? -4.625 3.741 9.358 1.00 98.75 90 LEU A N 1
ATOM 698 C CA . LEU A 1 90 ? -4.083 4.837 8.561 1.00 98.75 90 LEU A CA 1
ATOM 699 C C . LEU A 1 90 ? -2.626 5.112 8.928 1.00 98.75 90 LEU A C 1
ATOM 701 O O . LEU A 1 90 ? -1.811 5.315 8.035 1.00 98.75 90 LEU A O 1
ATOM 705 N N . TYR A 1 91 ? -2.269 5.049 10.213 1.00 98.75 91 TYR A N 1
ATOM 706 C CA . TYR A 1 91 ? -0.888 5.212 10.667 1.00 98.75 91 TYR A CA 1
ATOM 707 C C . TYR A 1 91 ? 0.048 4.168 10.045 1.00 98.75 91 TYR A C 1
ATOM 709 O O . TYR A 1 91 ? 1.085 4.519 9.486 1.00 98.75 91 TYR A O 1
ATOM 717 N N . ALA A 1 92 ? -0.346 2.894 10.080 1.00 98.69 92 ALA A N 1
ATOM 718 C CA . ALA A 1 92 ? 0.404 1.802 9.469 1.00 98.69 92 ALA A CA 1
ATOM 719 C C . ALA A 1 92 ? 0.531 1.978 7.945 1.00 98.69 92 ALA A C 1
ATOM 721 O O . ALA A 1 92 ? 1.630 1.914 7.400 1.00 98.69 92 ALA A O 1
ATOM 722 N N . THR A 1 93 ? -0.581 2.291 7.275 1.00 98.62 93 THR A N 1
ATOM 723 C CA . THR A 1 93 ? -0.630 2.571 5.829 1.00 98.62 93 THR A CA 1
ATOM 724 C C . THR A 1 93 ? 0.292 3.722 5.432 1.00 98.62 93 THR A C 1
ATOM 726 O O . THR A 1 93 ? 1.000 3.648 4.430 1.00 98.62 93 THR A O 1
ATOM 729 N N . SER A 1 94 ? 0.325 4.771 6.249 1.00 98.62 94 SER A N 1
ATOM 730 C CA . SER A 1 94 ? 1.110 5.974 5.989 1.00 98.62 94 SER A CA 1
ATOM 731 C C . SER A 1 94 ? 2.613 5.712 6.029 1.00 98.62 94 SER A C 1
ATOM 733 O O . SER A 1 94 ? 3.349 6.255 5.209 1.00 98.62 94 SER A O 1
ATOM 735 N N . TRP A 1 95 ? 3.077 4.843 6.934 1.00 98.50 95 TRP A N 1
ATOM 736 C CA . TRP A 1 95 ? 4.475 4.404 6.949 1.00 98.50 95 TRP A CA 1
ATOM 737 C C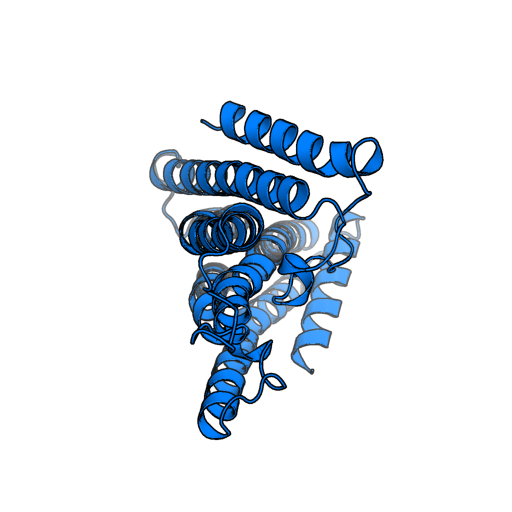 . TRP A 1 95 ? 4.843 3.604 5.705 1.00 98.50 95 TRP A C 1
ATOM 739 O O . TRP A 1 95 ? 5.947 3.766 5.189 1.00 98.50 95 TRP A O 1
ATOM 749 N N . ILE A 1 96 ? 3.917 2.788 5.192 1.00 98.25 96 ILE A N 1
ATOM 750 C CA . ILE A 1 96 ? 4.121 2.074 3.929 1.00 98.25 96 ILE A CA 1
ATOM 751 C C . ILE A 1 96 ? 4.257 3.052 2.767 1.00 98.25 96 ILE A C 1
ATOM 753 O O . ILE A 1 96 ? 5.227 2.993 2.014 1.00 98.25 96 ILE A O 1
ATOM 757 N N . GLN A 1 97 ? 3.326 3.998 2.657 1.00 98.00 97 GLN A N 1
ATOM 758 C CA . GLN A 1 97 ? 3.371 5.024 1.620 1.00 98.00 97 GLN A CA 1
ATOM 759 C C . GLN A 1 97 ? 4.662 5.847 1.671 1.00 98.00 97 GLN A C 1
ATOM 761 O O . GLN A 1 97 ? 5.232 6.136 0.622 1.00 98.00 97 GLN A O 1
ATOM 766 N N . LEU A 1 98 ? 5.136 6.204 2.865 1.00 97.88 98 LEU A N 1
ATOM 767 C CA . LEU A 1 98 ? 6.321 7.041 3.024 1.00 97.88 98 LEU A CA 1
ATOM 768 C C . LEU A 1 98 ? 7.621 6.313 2.652 1.00 97.88 98 LEU A C 1
ATOM 770 O O . LEU A 1 98 ? 8.472 6.909 1.997 1.00 97.88 98 LEU A O 1
ATOM 774 N N . LEU A 1 99 ? 7.787 5.053 3.068 1.00 96.56 99 LEU A N 1
ATOM 775 C CA . LEU A 1 99 ? 9.064 4.341 2.933 1.00 96.56 99 LEU A CA 1
ATOM 776 C C . LEU A 1 99 ? 9.141 3.460 1.679 1.00 96.56 99 LEU A C 1
ATOM 778 O O . LEU A 1 99 ? 10.200 3.384 1.063 1.00 96.56 99 LEU A O 1
ATOM 782 N N . ALA A 1 100 ? 8.046 2.806 1.277 1.00 96.06 100 ALA A N 1
ATOM 783 C CA . ALA A 1 100 ? 8.055 1.889 0.136 1.00 96.06 100 ALA A CA 1
ATOM 784 C C . ALA A 1 100 ? 7.905 2.623 -1.207 1.00 96.06 100 ALA A C 1
ATOM 786 O O . ALA A 1 100 ? 8.562 2.272 -2.184 1.00 96.06 100 ALA A O 1
ATOM 787 N N . THR A 1 101 ? 7.039 3.640 -1.285 1.00 97.06 101 THR A N 1
ATOM 788 C CA . THR A 1 101 ? 6.705 4.315 -2.558 1.00 97.06 101 THR A CA 1
ATOM 789 C C . THR A 1 101 ? 7.903 4.954 -3.282 1.00 97.06 101 THR A C 1
ATOM 791 O O . THR A 1 101 ? 7.928 4.920 -4.513 1.00 97.06 101 THR A O 1
ATOM 794 N N . PRO A 1 102 ? 8.934 5.491 -2.599 1.00 97.25 102 PRO A N 1
ATOM 795 C CA . PRO A 1 102 ? 10.144 5.944 -3.286 1.00 97.25 102 PRO A CA 1
ATOM 796 C C . PRO A 1 102 ? 10.832 4.848 -4.117 1.00 97.25 102 PRO A C 1
ATOM 798 O O . PRO A 1 102 ? 11.365 5.143 -5.185 1.00 97.25 102 PRO A O 1
ATOM 801 N N . VAL A 1 103 ? 10.774 3.583 -3.675 1.00 97.44 103 VAL A N 1
ATOM 802 C CA . VAL A 1 103 ? 11.401 2.446 -4.371 1.00 97.44 103 VAL A CA 1
ATOM 803 C C . VAL A 1 103 ? 10.767 2.236 -5.745 1.00 97.44 103 VAL A C 1
ATOM 805 O O . VAL A 1 103 ? 11.486 2.154 -6.743 1.00 97.44 103 VAL A O 1
ATOM 808 N N . ILE A 1 104 ? 9.430 2.230 -5.840 1.00 96.94 104 ILE A N 1
ATOM 809 C CA . ILE A 1 104 ? 8.758 2.124 -7.144 1.00 96.94 104 ILE A CA 1
ATOM 810 C C . ILE A 1 104 ? 8.999 3.363 -8.000 1.00 96.94 104 ILE A C 1
ATOM 812 O O . ILE A 1 104 ? 9.206 3.228 -9.199 1.00 96.94 104 ILE A O 1
ATOM 816 N N . GLY A 1 105 ? 9.067 4.555 -7.400 1.00 96.69 105 GLY A N 1
ATOM 817 C CA . GLY A 1 105 ? 9.395 5.779 -8.129 1.00 96.69 105 GLY A CA 1
ATOM 818 C C . GLY A 1 105 ? 10.731 5.665 -8.869 1.00 96.69 105 GLY A C 1
ATOM 819 O O . GLY A 1 105 ? 10.789 5.912 -10.071 1.00 96.69 105 GLY A O 1
ATOM 820 N N . ILE A 1 106 ? 11.779 5.203 -8.181 1.00 96.56 106 ILE A N 1
ATOM 821 C CA . ILE A 1 106 ? 13.099 4.953 -8.783 1.00 96.56 106 ILE A CA 1
ATOM 822 C C . ILE A 1 106 ? 13.002 3.875 -9.870 1.00 96.56 106 ILE A C 1
ATOM 824 O O . ILE A 1 106 ? 13.482 4.079 -10.981 1.00 96.56 106 ILE A O 1
ATOM 828 N N . THR A 1 107 ? 12.325 2.763 -9.580 1.00 97.12 107 THR A N 1
ATOM 829 C CA . THR A 1 107 ? 12.169 1.625 -10.506 1.00 97.12 107 THR A CA 1
ATOM 830 C C . THR A 1 107 ? 11.503 2.032 -11.824 1.00 97.12 107 THR A C 1
ATOM 832 O O . THR A 1 107 ? 11.935 1.631 -12.903 1.00 97.12 107 THR A O 1
ATOM 835 N N . LEU A 1 108 ? 10.460 2.860 -11.756 1.00 97.00 108 LEU A N 1
ATOM 836 C CA . LEU A 1 108 ? 9.745 3.365 -12.927 1.00 97.00 108 LEU A CA 1
ATOM 837 C C . LEU A 1 108 ? 10.593 4.359 -13.729 1.00 97.00 108 LEU A C 1
ATOM 839 O O . LEU A 1 108 ? 10.580 4.320 -14.958 1.00 97.00 108 LEU A O 1
ATOM 843 N N . MET A 1 109 ? 11.381 5.204 -13.057 1.00 97.12 109 MET A N 1
ATOM 844 C CA . MET A 1 109 ? 12.337 6.082 -13.741 1.00 97.12 109 MET A CA 1
ATOM 845 C C . MET A 1 109 ? 13.470 5.301 -14.412 1.00 97.12 109 MET A C 1
ATOM 847 O O . MET A 1 109 ? 13.921 5.715 -15.476 1.00 97.12 109 MET A O 1
ATOM 851 N N . MET A 1 110 ? 13.886 4.152 -13.867 1.00 97.06 110 MET A N 1
ATOM 852 C CA . MET A 1 110 ? 14.849 3.267 -14.538 1.00 97.06 110 MET A CA 1
ATOM 853 C C . MET A 1 110 ? 14.298 2.727 -15.865 1.00 97.06 110 MET A C 1
ATOM 855 O O . MET A 1 110 ? 15.049 2.659 -16.829 1.00 97.06 110 MET A O 1
ATOM 859 N N . ILE A 1 111 ? 12.996 2.415 -15.965 1.00 97.38 111 ILE A N 1
ATOM 860 C CA . ILE A 1 111 ? 12.371 2.033 -17.249 1.00 97.38 111 ILE A CA 1
ATOM 861 C C . ILE A 1 111 ? 12.426 3.180 -18.258 1.00 97.38 111 ILE A C 1
ATOM 863 O O . ILE A 1 111 ? 12.772 2.954 -19.416 1.00 97.38 111 ILE A O 1
ATOM 867 N N . ILE A 1 112 ? 12.118 4.411 -17.834 1.00 97.06 112 ILE A N 1
ATOM 868 C CA . ILE A 1 112 ? 12.238 5.583 -18.713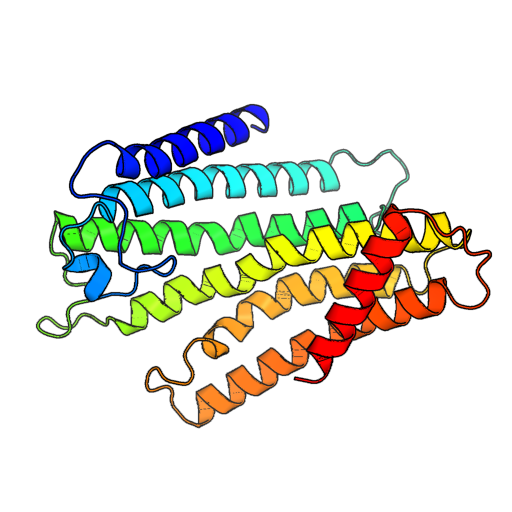 1.00 97.06 112 ILE A CA 1
ATOM 869 C C . ILE A 1 112 ? 13.691 5.759 -19.165 1.00 97.06 112 ILE A C 1
ATOM 871 O O . ILE A 1 112 ? 13.937 5.947 -20.354 1.00 97.06 112 ILE A O 1
ATOM 875 N N . ALA A 1 113 ? 14.651 5.661 -18.242 1.00 96.94 113 ALA A N 1
ATOM 876 C CA . ALA A 1 113 ? 16.066 5.812 -18.555 1.00 96.94 113 ALA A CA 1
ATOM 877 C C . ALA A 1 113 ? 16.560 4.741 -19.539 1.00 96.94 113 ALA A C 1
ATOM 879 O O . ALA A 1 113 ? 17.270 5.066 -20.489 1.00 96.94 113 ALA A O 1
ATOM 880 N N . GLU A 1 114 ? 16.136 3.488 -19.360 1.00 95.94 114 GLU A N 1
ATOM 881 C CA . GLU A 1 114 ? 16.455 2.390 -20.273 1.00 95.94 114 GLU A CA 1
ATOM 882 C C . GLU A 1 114 ? 15.878 2.645 -21.673 1.00 95.94 114 GLU A C 1
ATOM 884 O O . GLU A 1 114 ? 16.598 2.537 -22.662 1.00 95.94 114 GLU A O 1
ATOM 889 N N . ARG A 1 115 ? 14.607 3.064 -21.764 1.00 95.25 115 ARG A N 1
ATOM 890 C CA . ARG A 1 115 ? 13.928 3.347 -23.042 1.00 95.25 115 ARG A CA 1
ATOM 891 C C . ARG A 1 115 ? 14.499 4.563 -23.774 1.00 95.25 115 ARG A C 1
ATOM 893 O O . ARG A 1 115 ? 14.543 4.562 -24.998 1.00 95.25 115 ARG A O 1
ATOM 900 N N . MET A 1 116 ? 14.881 5.614 -23.046 1.00 95.19 116 MET A N 1
ATOM 901 C CA . MET A 1 116 ? 15.285 6.895 -23.643 1.00 95.19 116 MET A CA 1
ATOM 902 C C . MET A 1 116 ? 16.786 7.011 -23.895 1.00 95.19 116 MET A C 1
ATOM 904 O O . MET A 1 116 ? 17.186 7.670 -24.852 1.00 95.19 116 MET A O 1
ATOM 908 N N . PHE A 1 117 ? 17.612 6.415 -23.037 1.00 95.69 117 PHE A N 1
ATOM 909 C CA . PHE A 1 117 ? 19.063 6.608 -23.065 1.00 95.69 117 PHE A CA 1
ATOM 910 C C . PHE A 1 117 ? 19.847 5.307 -23.251 1.00 95.69 117 PHE A C 1
ATOM 912 O O . PHE A 1 117 ? 21.061 5.373 -23.416 1.00 95.69 117 PHE A O 1
ATOM 919 N N . GLY A 1 118 ? 19.189 4.141 -23.225 1.00 93.62 118 GLY A N 1
ATOM 920 C CA . GLY A 1 118 ? 19.858 2.852 -23.412 1.00 93.62 118 GLY A CA 1
ATOM 921 C C . GLY A 1 118 ? 20.922 2.573 -22.348 1.00 93.62 118 GLY A C 1
ATOM 922 O O . GLY A 1 118 ? 22.012 2.120 -22.681 1.00 93.62 118 GLY A O 1
ATOM 923 N N . VAL A 1 119 ? 20.634 2.891 -21.078 1.00 95.31 119 VAL A N 1
ATOM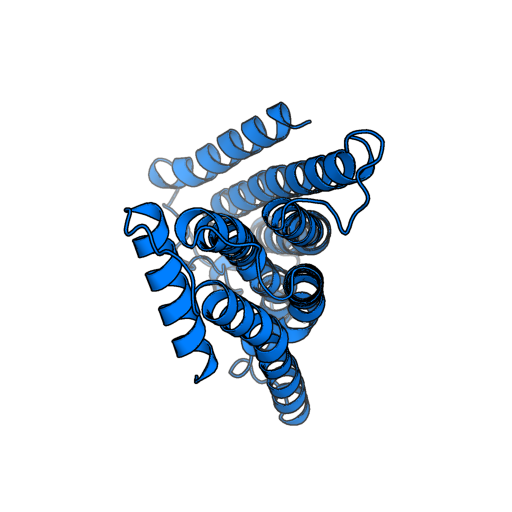 924 C CA . VAL A 1 119 ? 21.620 2.806 -19.981 1.00 95.31 119 VAL A CA 1
ATOM 925 C C . VAL A 1 119 ? 22.071 1.378 -19.649 1.00 95.31 119 VAL A C 1
ATOM 927 O O . VAL A 1 119 ? 23.109 1.216 -19.010 1.00 95.31 119 VAL A O 1
ATOM 930 N N . GLY A 1 120 ? 21.337 0.352 -20.087 1.00 95.06 120 GLY A N 1
ATOM 931 C CA . GLY A 1 120 ? 21.746 -1.048 -19.990 1.00 95.06 120 GLY A CA 1
ATOM 932 C C . GLY A 1 120 ? 21.501 -1.699 -18.635 1.00 95.06 120 GLY A C 1
ATOM 933 O O . GLY A 1 120 ? 22.116 -2.718 -18.329 1.00 95.06 120 GLY A O 1
ATOM 934 N N . LEU A 1 121 ? 20.624 -1.136 -17.800 1.00 95.75 121 LEU A N 1
ATOM 935 C CA . LEU A 1 121 ? 20.354 -1.640 -16.448 1.00 95.75 121 LEU A CA 1
ATOM 936 C C . LEU A 1 121 ? 19.721 -3.034 -16.469 1.00 95.75 121 LEU A C 1
ATOM 938 O O . LEU A 1 121 ? 19.944 -3.829 -15.555 1.00 95.75 121 LEU A O 1
ATOM 942 N N . PHE A 1 122 ? 18.933 -3.326 -17.505 1.00 96.25 122 PHE A N 1
ATOM 943 C CA . PHE A 1 122 ? 18.148 -4.556 -17.612 1.00 96.25 122 PHE A CA 1
ATOM 944 C C . PHE A 1 122 ? 18.522 -5.406 -18.834 1.00 96.25 122 PHE A C 1
ATOM 946 O O . PHE A 1 122 ? 17.804 -6.360 -19.138 1.00 96.25 122 PHE A O 1
ATOM 953 N N . ASP A 1 123 ? 19.613 -5.074 -19.536 1.00 95.06 123 ASP A N 1
ATOM 954 C CA . ASP A 1 123 ? 20.083 -5.786 -20.728 1.00 95.06 123 ASP A CA 1
ATOM 955 C C . ASP A 1 123 ? 21.239 -6.758 -20.407 1.00 95.06 123 ASP A C 1
ATOM 957 O O . ASP A 1 123 ? 22.380 -6.322 -20.221 1.00 95.06 123 ASP A O 1
ATOM 961 N N . PRO A 1 124 ? 20.994 -8.084 -20.420 1.00 94.88 124 PRO A N 1
ATOM 962 C CA . PRO A 1 124 ? 22.032 -9.081 -20.164 1.00 94.88 124 PRO A CA 1
ATOM 963 C C . PRO A 1 124 ? 23.199 -9.053 -21.154 1.00 94.88 124 PRO A C 1
ATOM 965 O O . PRO A 1 124 ? 24.285 -9.517 -20.813 1.00 94.88 124 PRO A O 1
ATOM 968 N N . SER A 1 125 ? 23.005 -8.535 -22.373 1.00 94.50 125 SER A N 1
ATOM 969 C CA . SER A 1 125 ? 24.051 -8.521 -23.406 1.00 94.50 125 SER A CA 1
ATOM 970 C C . SER A 1 125 ? 25.221 -7.594 -23.068 1.00 94.50 125 SER A C 1
ATOM 972 O O . SER A 1 125 ? 26.331 -7.802 -23.557 1.00 94.50 125 SER A O 1
ATOM 974 N N . ILE A 1 126 ? 24.985 -6.620 -22.187 1.00 94.56 126 ILE A N 1
ATOM 975 C CA . ILE A 1 126 ? 25.975 -5.649 -21.706 1.00 94.56 126 ILE A CA 1
ATOM 976 C C . ILE A 1 126 ? 26.140 -5.683 -20.178 1.00 94.56 126 ILE A C 1
ATOM 978 O O . ILE A 1 126 ? 26.731 -4.778 -19.595 1.00 94.56 126 ILE A O 1
ATOM 982 N N . GLY A 1 127 ? 25.663 -6.754 -19.530 1.00 94.81 127 GLY A N 1
ATOM 983 C CA . GLY A 1 127 ? 25.860 -7.014 -18.099 1.00 94.81 127 GLY A CA 1
ATOM 984 C C . GLY A 1 127 ? 24.745 -6.527 -17.165 1.00 94.81 127 GLY A C 1
ATOM 985 O O . GLY A 1 127 ? 24.908 -6.631 -15.950 1.00 94.81 127 GLY A O 1
ATOM 986 N N . GLY A 1 128 ? 23.630 -6.019 -17.696 1.00 96.62 128 GLY A N 1
ATOM 987 C CA . GLY A 1 128 ? 22.424 -5.701 -16.928 1.00 96.62 128 GLY A CA 1
ATOM 988 C C . GLY A 1 128 ? 21.644 -6.943 -16.485 1.00 96.62 128 GLY A C 1
ATOM 989 O O . GLY A 1 128 ? 21.847 -8.045 -16.997 1.00 96.62 128 GLY A O 1
ATOM 990 N N . ASP A 1 129 ? 20.713 -6.769 -15.545 1.00 96.31 129 ASP A N 1
ATOM 991 C CA . ASP A 1 129 ? 19.921 -7.870 -14.983 1.00 96.31 129 ASP A CA 1
ATOM 992 C C . ASP A 1 129 ? 18.411 -7.559 -15.008 1.00 96.31 129 ASP A C 1
ATOM 994 O O . ASP A 1 129 ? 17.936 -6.729 -14.232 1.00 96.31 129 ASP A O 1
ATOM 998 N N . PRO A 1 130 ? 17.598 -8.231 -15.844 1.00 95.31 130 PRO A N 1
ATOM 999 C CA . PRO A 1 130 ? 16.150 -8.036 -15.849 1.00 95.31 130 PRO A CA 1
ATOM 1000 C C . PRO A 1 130 ? 15.461 -8.529 -14.561 1.00 95.31 130 PRO A C 1
ATOM 1002 O O . PRO A 1 130 ? 14.345 -8.096 -14.267 1.00 95.31 130 PRO A O 1
ATOM 1005 N N . ILE A 1 131 ? 16.089 -9.402 -13.763 1.00 96.88 131 ILE A N 1
ATOM 1006 C CA . ILE A 1 131 ? 15.552 -9.855 -12.469 1.00 96.88 131 ILE A CA 1
ATOM 1007 C C . ILE A 1 131 ? 15.696 -8.768 -11.395 1.00 96.88 131 ILE A C 1
ATOM 1009 O O . ILE A 1 131 ? 14.834 -8.669 -10.515 1.00 96.88 131 ILE A O 1
ATOM 1013 N N . LEU A 1 132 ? 16.687 -7.876 -11.510 1.00 96.38 132 LEU A N 1
ATOM 1014 C CA . LEU A 1 132 ? 16.807 -6.685 -10.661 1.00 96.38 132 LEU A CA 1
ATOM 1015 C C . LEU A 1 132 ? 15.524 -5.844 -10.686 1.00 96.38 132 LEU A C 1
ATOM 1017 O O . LEU A 1 132 ? 15.062 -5.400 -9.632 1.00 96.38 132 LEU A O 1
ATOM 1021 N N . TYR A 1 133 ? 14.912 -5.675 -11.865 1.00 97.25 133 TYR A N 1
ATOM 1022 C CA . TYR A 1 133 ? 13.628 -4.984 -11.997 1.00 97.25 133 TYR A CA 1
ATOM 1023 C C . TYR A 1 133 ? 12.556 -5.629 -11.110 1.00 97.25 133 TYR A C 1
ATOM 1025 O O . TYR A 1 133 ? 11.852 -4.932 -10.380 1.00 97.25 133 TYR A O 1
ATOM 1033 N N . GLN A 1 134 ? 12.448 -6.962 -11.138 1.00 97.56 134 GLN A N 1
ATOM 1034 C CA . GLN A 1 134 ? 11.447 -7.688 -10.355 1.00 97.56 134 GLN A CA 1
ATOM 1035 C C . GLN A 1 134 ? 11.669 -7.508 -8.852 1.00 97.56 134 GLN A C 1
ATOM 1037 O O . GLN A 1 134 ? 10.705 -7.254 -8.131 1.00 97.56 134 GLN A O 1
ATOM 1042 N N . HIS A 1 135 ? 12.919 -7.574 -8.378 1.00 97.50 135 HIS A N 1
ATOM 1043 C CA . HIS A 1 135 ? 13.234 -7.289 -6.976 1.00 97.50 135 HIS A CA 1
ATOM 1044 C C . HIS A 1 135 ? 12.754 -5.891 -6.582 1.00 97.50 135 HIS A C 1
ATOM 1046 O O . HIS A 1 135 ? 11.983 -5.748 -5.638 1.00 97.50 135 HIS A O 1
ATOM 1052 N N . MET A 1 136 ? 13.165 -4.873 -7.333 1.00 97.50 136 MET A N 1
ATOM 1053 C CA . MET A 1 136 ? 12.838 -3.476 -7.060 1.00 97.50 136 MET A CA 1
ATOM 1054 C C . MET A 1 136 ? 11.326 -3.211 -7.088 1.00 97.50 136 MET A C 1
ATOM 1056 O O . MET A 1 136 ? 10.780 -2.597 -6.167 1.00 97.50 136 MET A O 1
ATOM 1060 N N . PHE A 1 137 ? 10.631 -3.746 -8.096 1.00 98.31 137 PHE A N 1
ATOM 1061 C CA . PHE A 1 137 ? 9.182 -3.647 -8.212 1.00 98.31 137 PHE A CA 1
ATOM 1062 C C . PHE A 1 137 ? 8.484 -4.298 -7.015 1.00 98.31 137 PHE A C 1
ATOM 1064 O O . PHE A 1 137 ? 7.640 -3.666 -6.383 1.00 98.31 137 PHE A O 1
ATOM 1071 N N . TRP A 1 138 ? 8.840 -5.535 -6.655 1.00 98.44 138 TRP A N 1
ATOM 1072 C CA . TRP A 1 138 ? 8.148 -6.264 -5.591 1.00 98.44 138 TRP A CA 1
ATOM 1073 C C . TRP A 1 138 ? 8.495 -5.786 -4.183 1.00 98.44 138 TRP A C 1
ATOM 1075 O O . TRP A 1 138 ? 7.614 -5.848 -3.321 1.00 98.44 138 TRP A O 1
ATOM 1085 N N . ILE A 1 139 ? 9.702 -5.251 -3.952 1.00 97.44 139 ILE A N 1
ATOM 1086 C CA . ILE A 1 139 ? 10.069 -4.589 -2.687 1.00 97.44 139 ILE A CA 1
ATOM 1087 C C . ILE A 1 139 ? 9.052 -3.494 -2.340 1.00 97.44 139 ILE A C 1
ATOM 1089 O O . ILE A 1 139 ? 8.715 -3.335 -1.171 1.00 97.44 139 ILE A O 1
ATOM 1093 N N . TYR A 1 140 ? 8.513 -2.780 -3.334 1.00 97.31 140 TYR A N 1
ATOM 1094 C CA . TYR A 1 140 ? 7.376 -1.879 -3.135 1.00 97.31 140 TYR A CA 1
ATOM 1095 C C . TYR A 1 140 ? 6.021 -2.587 -3.225 1.00 97.31 140 TYR A C 1
ATOM 1097 O O . TYR A 1 140 ? 5.172 -2.436 -2.344 1.00 97.31 140 TYR A O 1
ATOM 1105 N N . SER A 1 141 ? 5.784 -3.316 -4.316 1.00 97.56 141 SER A N 1
ATOM 1106 C CA . SER A 1 141 ? 4.445 -3.760 -4.703 1.00 97.56 141 SER A CA 1
ATOM 1107 C C . SER A 1 141 ? 3.863 -4.786 -3.738 1.00 97.56 141 SER A C 1
ATOM 1109 O O . SER A 1 141 ? 2.643 -4.863 -3.611 1.00 97.56 141 SER A O 1
ATOM 1111 N N . HIS A 1 142 ? 4.696 -5.535 -3.004 1.00 97.75 142 HIS A N 1
ATOM 1112 C CA . HIS A 1 142 ? 4.195 -6.348 -1.902 1.00 97.75 142 HIS A CA 1
ATOM 1113 C C . HIS A 1 142 ? 3.694 -5.468 -0.737 1.00 97.75 142 HIS A C 1
ATOM 1115 O O . HIS A 1 142 ? 2.506 -5.552 -0.430 1.00 97.75 142 HIS A O 1
ATOM 1121 N N . PRO A 1 143 ? 4.489 -4.578 -0.107 1.00 97.19 143 PRO A N 1
ATOM 1122 C CA . PRO A 1 143 ? 3.956 -3.631 0.875 1.00 97.19 143 PRO A CA 1
ATOM 1123 C C . PRO A 1 143 ? 2.719 -2.855 0.401 1.00 97.19 143 PRO A C 1
ATOM 1125 O O . PRO A 1 143 ? 1.790 -2.637 1.183 1.00 97.19 143 PRO A O 1
ATOM 1128 N N . ALA A 1 144 ? 2.661 -2.485 -0.882 1.00 96.81 144 ALA A N 1
ATOM 1129 C CA . ALA A 1 144 ? 1.538 -1.756 -1.461 1.00 96.81 144 ALA A CA 1
ATOM 1130 C C . ALA A 1 144 ? 0.195 -2.495 -1.329 1.00 96.81 144 ALA A C 1
ATOM 1132 O O . ALA A 1 144 ? -0.842 -1.845 -1.176 1.00 96.81 144 ALA A O 1
ATOM 1133 N N . VAL A 1 145 ? 0.180 -3.836 -1.282 1.00 96.62 145 VAL A N 1
ATOM 1134 C CA . VAL A 1 145 ? -1.073 -4.572 -1.038 1.00 96.62 145 VAL A CA 1
ATOM 1135 C C . VAL A 1 145 ? -1.656 -4.291 0.349 1.00 96.62 145 VAL A C 1
ATOM 1137 O O . VAL A 1 145 ? -2.877 -4.282 0.522 1.00 96.62 145 VAL A O 1
ATOM 1140 N N . TYR A 1 146 ? -0.813 -3.966 1.331 1.00 97.69 146 TYR A N 1
ATOM 1141 C CA . TYR A 1 146 ? -1.258 -3.611 2.677 1.00 97.69 146 TYR A CA 1
ATOM 1142 C C . TYR A 1 146 ? -1.712 -2.156 2.793 1.00 97.69 146 TYR A C 1
ATOM 1144 O O . TYR A 1 146 ? -2.527 -1.873 3.670 1.00 97.69 146 TYR A O 1
ATOM 1152 N N . ILE A 1 147 ? -1.293 -1.261 1.887 1.00 97.69 147 ILE A N 1
ATOM 1153 C CA . ILE A 1 147 ? -1.882 0.088 1.769 1.00 97.69 147 ILE A CA 1
ATOM 1154 C C . ILE A 1 147 ? -3.386 -0.025 1.490 1.00 97.69 147 ILE A C 1
ATOM 1156 O O . ILE A 1 147 ? -4.176 0.750 2.019 1.00 97.69 147 ILE A O 1
ATOM 1160 N N . MET A 1 148 ? -3.789 -1.016 0.691 1.00 94.50 148 MET A N 1
ATOM 1161 C CA . MET A 1 148 ? -5.195 -1.275 0.375 1.00 94.50 148 MET A CA 1
ATOM 1162 C C . MET A 1 148 ? -5.897 -2.074 1.481 1.00 94.50 148 MET A C 1
ATOM 1164 O O . MET A 1 148 ? -7.037 -1.777 1.840 1.00 94.50 148 MET A O 1
ATOM 1168 N N . ALA A 1 149 ? -5.229 -3.086 2.044 1.00 96.50 149 ALA A N 1
ATOM 1169 C CA . ALA A 1 149 ? -5.853 -3.990 3.006 1.00 96.50 149 ALA A CA 1
ATOM 1170 C C . ALA A 1 149 ? -6.052 -3.367 4.399 1.00 96.50 149 ALA A C 1
ATOM 1172 O O . ALA A 1 149 ? -7.111 -3.544 5.003 1.00 96.50 149 ALA A O 1
ATOM 1173 N N . LEU A 1 150 ? -5.061 -2.644 4.932 1.00 98.25 150 LEU A N 1
ATOM 1174 C CA . LEU A 1 150 ? -5.093 -2.172 6.320 1.00 98.25 150 LEU A CA 1
ATOM 1175 C C . LEU A 1 150 ? -6.233 -1.182 6.600 1.00 98.25 150 LEU A C 1
ATOM 1177 O O . LEU A 1 150 ? -6.923 -1.397 7.601 1.00 98.25 150 LEU A O 1
ATOM 1181 N N . PRO A 1 151 ? -6.516 -0.167 5.757 1.00 98.50 151 PRO A N 1
ATOM 1182 C CA . PRO A 1 151 ? -7.647 0.732 5.983 1.00 98.50 151 PRO A CA 1
ATOM 1183 C C . PRO A 1 151 ? -8.988 -0.005 6.014 1.00 98.50 151 PRO A C 1
ATOM 1185 O O . PRO A 1 151 ? -9.816 0.270 6.880 1.00 98.50 151 PRO A O 1
ATOM 1188 N N . ALA A 1 152 ? -9.181 -1.001 5.140 1.00 98.00 152 ALA A N 1
ATOM 1189 C CA . ALA A 1 152 ? -10.385 -1.831 5.145 1.00 98.00 152 ALA A CA 1
ATOM 1190 C C . ALA A 1 152 ? -10.537 -2.604 6.467 1.00 98.00 152 ALA A C 1
ATOM 1192 O O . ALA A 1 152 ? -11.614 -2.613 7.063 1.00 98.00 152 ALA A O 1
ATOM 1193 N N . MET A 1 153 ? -9.447 -3.185 6.980 1.00 98.38 153 MET A N 1
ATOM 1194 C CA . MET A 1 153 ? -9.440 -3.847 8.291 1.00 98.38 153 MET A CA 1
ATOM 1195 C C . MET A 1 153 ? -9.690 -2.864 9.448 1.00 98.38 153 MET A C 1
ATOM 1197 O O . MET A 1 153 ? -10.318 -3.223 10.446 1.00 98.38 153 MET A O 1
ATOM 1201 N N . GLY A 1 154 ? -9.208 -1.624 9.331 1.00 98.50 154 GLY A N 1
ATOM 1202 C CA . GLY A 1 154 ? -9.494 -0.545 10.273 1.00 98.50 154 GLY A CA 1
ATOM 1203 C C . GLY A 1 154 ? -10.983 -0.213 10.319 1.00 98.50 154 GLY A C 1
ATOM 1204 O O . GLY A 1 154 ? -11.563 -0.206 11.398 1.00 98.50 154 GLY A O 1
ATOM 1205 N N . ILE A 1 155 ? -11.619 -0.045 9.155 1.00 98.69 155 ILE A N 1
ATOM 1206 C CA . ILE A 1 155 ? -13.065 0.201 9.028 1.00 98.69 155 ILE A CA 1
ATOM 1207 C C . ILE A 1 155 ? -13.871 -0.942 9.657 1.00 98.69 155 ILE A C 1
ATOM 1209 O O . ILE A 1 155 ? -14.772 -0.698 10.457 1.00 98.69 155 ILE A O 1
ATOM 1213 N N . VAL A 1 156 ? -13.519 -2.197 9.363 1.00 98.62 156 VAL A N 1
ATOM 1214 C CA . VAL A 1 156 ? -14.158 -3.385 9.965 1.00 98.62 156 VAL A CA 1
ATOM 1215 C C . VAL A 1 156 ? -14.061 -3.350 11.493 1.00 98.62 156 VAL A C 1
ATOM 1217 O O . VAL A 1 156 ? -15.028 -3.677 12.181 1.00 98.62 156 VAL A O 1
ATOM 1220 N N . SER A 1 157 ? -12.921 -2.898 12.019 1.00 98.62 157 SER A N 1
ATOM 1221 C CA . SER A 1 157 ? -12.679 -2.785 13.460 1.00 98.62 157 SER A CA 1
ATOM 1222 C C . SER A 1 157 ? -13.501 -1.685 14.144 1.00 98.62 157 SER A C 1
ATOM 1224 O O . SER A 1 157 ? -13.623 -1.730 15.362 1.00 98.62 157 SER A O 1
ATOM 1226 N N . GLU A 1 158 ? -14.084 -0.745 13.395 1.00 98.56 158 GLU A N 1
ATOM 1227 C CA . GLU A 1 158 ? -15.037 0.252 13.912 1.00 98.56 158 GLU A CA 1
ATOM 1228 C C . GLU A 1 158 ? -16.494 -0.203 13.722 1.00 98.56 158 GLU A C 1
ATOM 1230 O O . GLU A 1 158 ? -17.330 -0.044 14.613 1.00 98.56 158 GLU A O 1
ATOM 1235 N N . ILE A 1 159 ? -16.809 -0.827 12.579 1.00 98.75 159 ILE A N 1
ATOM 1236 C CA . ILE A 1 159 ? -18.164 -1.307 12.263 1.00 98.75 159 ILE A CA 1
ATOM 1237 C C . ILE A 1 159 ? -18.590 -2.404 13.243 1.00 98.75 159 ILE A C 1
ATOM 1239 O O . ILE A 1 159 ? -19.658 -2.314 13.843 1.00 98.75 159 ILE A O 1
ATOM 1243 N N . ILE A 1 160 ? -17.770 -3.440 13.430 1.00 98.56 160 ILE A N 1
ATOM 1244 C CA . ILE A 1 160 ? -18.142 -4.598 14.253 1.00 98.56 160 ILE A CA 1
ATOM 1245 C C . ILE A 1 160 ? -18.565 -4.211 15.680 1.00 98.56 160 ILE A C 1
ATOM 1247 O O . ILE A 1 160 ? -19.673 -4.583 16.061 1.00 98.56 160 ILE A O 1
ATOM 1251 N N . PRO A 1 161 ? -17.767 -3.471 16.475 1.00 98.31 161 PRO A N 1
ATOM 1252 C CA . PRO A 1 161 ? -18.178 -3.093 17.828 1.00 98.31 161 PRO A CA 1
ATOM 1253 C C . PRO A 1 161 ? -19.425 -2.196 17.838 1.00 98.31 161 PRO A C 1
ATOM 1255 O O . PRO A 1 161 ? -20.290 -2.373 18.697 1.00 98.31 161 PRO A O 1
ATOM 1258 N N . THR A 1 162 ? -19.564 -1.303 16.849 1.00 98.44 162 THR A N 1
ATOM 1259 C CA . THR A 1 162 ? -20.731 -0.415 16.705 1.00 98.44 162 THR A CA 1
ATOM 1260 C C . THR A 1 162 ? -22.028 -1.210 16.556 1.00 98.44 162 THR A C 1
ATOM 1262 O O . THR A 1 162 ? -22.975 -1.001 17.312 1.00 98.44 162 THR A O 1
ATOM 1265 N N . PHE A 1 163 ? -22.065 -2.168 15.627 1.00 98.56 163 PHE A N 1
ATOM 1266 C CA . PHE A 1 163 ? -23.268 -2.962 15.350 1.00 98.56 163 PHE A CA 1
ATOM 1267 C C . PHE A 1 163 ? -23.424 -4.188 16.260 1.00 98.56 163 PHE A C 1
ATOM 1269 O O . PHE A 1 163 ? -24.496 -4.781 16.291 1.00 98.56 163 PHE A O 1
ATOM 1276 N N . ALA A 1 164 ? -22.392 -4.555 17.027 1.00 98.25 164 ALA A N 1
ATOM 1277 C CA . ALA A 1 164 ? -22.490 -5.545 18.100 1.00 98.25 164 ALA A CA 1
ATOM 1278 C C . ALA A 1 164 ? -22.906 -4.938 19.451 1.00 98.25 164 ALA A C 1
ATOM 1280 O O . ALA A 1 164 ? -23.125 -5.692 20.404 1.00 98.25 164 ALA A O 1
ATOM 1281 N N . GLN A 1 165 ? -22.969 -3.601 19.540 1.00 97.75 165 GLN A N 1
ATOM 1282 C CA . GLN A 1 165 ? -23.219 -2.833 20.765 1.00 97.75 165 GLN A CA 1
ATOM 1283 C C . GLN A 1 165 ? -22.245 -3.208 21.892 1.00 97.75 165 GLN A C 1
ATOM 1285 O O . GLN A 1 165 ? -22.628 -3.409 23.046 1.00 97.75 165 GLN A O 1
ATOM 1290 N N . ARG A 1 166 ? -20.960 -3.353 21.543 1.00 96.88 166 ARG A N 1
ATOM 1291 C CA . ARG A 1 166 ? -19.901 -3.804 22.454 1.00 96.88 166 ARG A CA 1
ATOM 1292 C C . ARG A 1 166 ? -18.597 -3.068 22.219 1.00 96.88 166 ARG A C 1
ATOM 1294 O O . ARG A 1 166 ? -18.329 -2.563 21.138 1.00 96.88 166 ARG A O 1
ATOM 1301 N N . THR A 1 167 ? -17.742 -3.071 23.233 1.00 96.81 167 THR A N 1
ATOM 1302 C CA . THR A 1 167 ? -16.342 -2.694 23.054 1.00 96.81 167 THR A CA 1
ATOM 1303 C C . THR A 1 167 ? -15.607 -3.761 22.244 1.00 96.81 167 THR A C 1
ATOM 1305 O O . THR A 1 167 ? -15.883 -4.957 22.369 1.00 96.81 167 THR A O 1
ATOM 1308 N N . ILE A 1 168 ? -14.663 -3.325 21.408 1.00 98.19 168 ILE A N 1
ATOM 1309 C CA . ILE A 1 168 ? -13.833 -4.233 20.614 1.00 98.19 168 ILE A CA 1
ATOM 1310 C C . ILE A 1 168 ? -12.995 -5.128 21.539 1.00 98.19 168 ILE A C 1
ATOM 1312 O O . ILE A 1 168 ? -12.301 -4.655 22.446 1.00 98.19 168 ILE A O 1
ATOM 1316 N N . PHE A 1 169 ? -13.047 -6.435 21.307 1.00 98.44 169 PHE A N 1
ATOM 1317 C CA . PHE A 1 169 ? -12.207 -7.389 22.017 1.00 98.44 169 PHE A CA 1
ATOM 1318 C C . PHE A 1 169 ? -10.744 -7.242 21.562 1.00 98.44 169 PHE A C 1
ATOM 1320 O O . PHE A 1 169 ? -10.464 -7.062 20.379 1.00 98.44 169 PHE A O 1
ATOM 1327 N N . GLY A 1 170 ? -9.813 -7.258 22.522 1.00 98.00 170 GLY A N 1
ATOM 1328 C CA . GLY A 1 170 ? -8.367 -7.203 22.275 1.00 98.00 170 GLY A CA 1
ATOM 1329 C C . GLY A 1 170 ? -7.873 -6.000 21.463 1.00 98.00 170 GLY A C 1
ATOM 1330 O O . GLY A 1 170 ? -6.988 -6.151 20.623 1.00 98.00 170 GLY A O 1
ATOM 1331 N N . TYR A 1 171 ? -8.371 -4.794 21.758 1.00 98.62 171 TYR A N 1
ATOM 1332 C CA . TYR A 1 171 ? -7.942 -3.529 21.136 1.00 98.62 171 TYR A CA 1
ATOM 1333 C C . TYR A 1 171 ? -6.421 -3.437 20.877 1.00 98.62 171 TYR A C 1
ATOM 1335 O O . TYR A 1 171 ? -5.999 -3.209 19.745 1.00 98.62 171 TYR A O 1
ATOM 1343 N N . LYS A 1 172 ? -5.580 -3.674 21.900 1.00 98.50 172 LYS A N 1
ATOM 1344 C CA . LYS A 1 172 ? -4.110 -3.595 21.763 1.00 98.50 172 LYS A CA 1
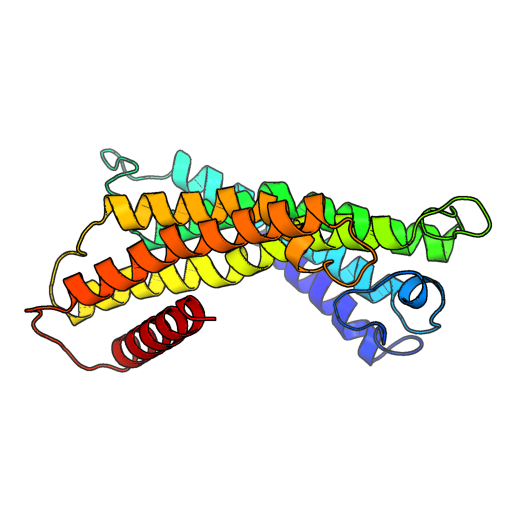ATOM 1345 C C . LYS A 1 172 ? -3.564 -4.636 20.782 1.00 98.50 172 LYS A C 1
ATOM 1347 O O . LYS A 1 172 ? -2.662 -4.329 20.010 1.00 98.50 172 LYS A O 1
ATOM 1352 N N . ALA A 1 173 ? -4.128 -5.844 20.783 1.00 98.50 173 ALA A N 1
ATOM 1353 C CA . ALA A 1 173 ? -3.739 -6.899 19.856 1.00 98.50 173 ALA A CA 1
ATOM 1354 C C . ALA A 1 173 ? -4.094 -6.520 18.410 1.00 98.50 173 ALA A C 1
ATOM 1356 O O . ALA A 1 173 ? -3.273 -6.699 17.511 1.00 98.50 173 ALA A O 1
ATOM 1357 N N . ILE A 1 174 ? -5.266 -5.918 18.172 1.00 98.56 174 ILE A N 1
ATOM 1358 C CA . ILE A 1 174 ? -5.639 -5.411 16.842 1.00 98.56 174 ILE A CA 1
ATOM 1359 C C . ILE A 1 174 ? -4.723 -4.256 16.421 1.00 98.56 174 ILE A C 1
ATOM 1361 O O . ILE A 1 174 ? -4.239 -4.263 15.291 1.00 98.56 174 ILE A O 1
ATOM 1365 N N . ALA A 1 175 ? -4.456 -3.293 17.304 1.00 98.69 175 ALA A N 1
ATOM 1366 C CA . ALA A 1 175 ? -3.602 -2.144 17.010 1.00 98.69 175 ALA A CA 1
ATOM 1367 C C . ALA A 1 175 ? -2.170 -2.572 16.641 1.00 98.69 175 ALA A C 1
ATOM 1369 O O . ALA A 1 175 ? -1.660 -2.198 15.585 1.00 98.69 175 ALA A O 1
ATOM 1370 N N . TYR A 1 176 ? -1.535 -3.410 17.463 1.00 98.56 176 TYR A N 1
ATOM 1371 C CA . TYR A 1 176 ? -0.156 -3.844 17.228 1.00 98.56 176 TYR A CA 1
ATOM 1372 C C . TYR A 1 176 ? -0.034 -4.867 16.100 1.00 98.56 176 TYR A C 1
ATOM 1374 O O . TYR A 1 176 ? 0.949 -4.822 15.367 1.00 98.56 176 TYR A O 1
ATOM 1382 N N . SER A 1 177 ? -1.043 -5.715 15.869 1.00 98.31 177 SER A N 1
ATOM 1383 C CA . SER A 1 177 ? -1.068 -6.562 14.667 1.00 98.31 177 SER A CA 1
ATOM 1384 C C . SER A 1 177 ? -1.168 -5.739 13.378 1.00 98.31 177 SER A C 1
ATOM 1386 O O . SER A 1 177 ? -0.559 -6.119 12.385 1.00 98.31 177 SER A O 1
ATOM 1388 N N . THR A 1 178 ? -1.851 -4.583 13.378 1.00 98.44 178 THR A N 1
ATOM 1389 C CA . THR A 1 178 ? -1.825 -3.647 12.233 1.00 98.44 178 THR A CA 1
ATOM 1390 C C . THR A 1 178 ? -0.395 -3.213 11.915 1.00 98.44 178 THR A C 1
ATOM 1392 O O . THR A 1 178 ? 0.031 -3.277 10.764 1.00 98.44 178 THR A O 1
ATOM 1395 N N . MET A 1 179 ? 0.354 -2.791 12.939 1.00 98.50 179 MET A N 1
ATOM 1396 C CA . MET A 1 179 ? 1.740 -2.355 12.766 1.00 98.50 179 MET A CA 1
ATOM 1397 C C . MET A 1 179 ? 2.654 -3.515 12.366 1.00 98.50 179 MET A C 1
ATOM 1399 O O . MET A 1 179 ? 3.533 -3.331 11.530 1.00 98.50 179 MET A O 1
ATOM 1403 N N . ALA A 1 180 ? 2.419 -4.713 12.908 1.00 98.19 180 ALA A N 1
ATOM 1404 C CA . ALA A 1 180 ? 3.167 -5.911 12.549 1.00 98.19 180 ALA A CA 1
ATOM 1405 C C . ALA A 1 180 ? 2.982 -6.289 11.072 1.00 98.19 180 ALA A C 1
ATOM 1407 O O . ALA A 1 180 ? 3.968 -6.607 10.420 1.00 98.19 180 ALA A O 1
ATOM 1408 N N . ILE A 1 181 ? 1.764 -6.197 10.519 1.00 97.81 181 ILE A N 1
ATOM 1409 C CA . ILE A 1 181 ? 1.525 -6.420 9.079 1.00 97.81 181 ILE A CA 1
ATOM 1410 C C . ILE A 1 181 ? 2.326 -5.418 8.249 1.00 97.81 181 ILE A C 1
ATOM 1412 O O . ILE A 1 181 ? 3.041 -5.817 7.334 1.00 97.81 181 ILE A O 1
ATOM 1416 N N . ALA A 1 182 ? 2.243 -4.129 8.593 1.00 97.31 182 ALA A N 1
ATOM 1417 C CA . ALA A 1 182 ? 2.977 -3.096 7.872 1.00 97.31 182 ALA A CA 1
ATOM 1418 C C . ALA A 1 182 ? 4.495 -3.305 7.930 1.00 97.31 182 ALA A C 1
ATOM 1420 O O . ALA A 1 182 ? 5.164 -3.071 6.934 1.00 97.31 182 ALA A O 1
ATOM 1421 N N . PHE A 1 183 ? 5.033 -3.770 9.059 1.00 97.25 183 PHE A N 1
ATOM 1422 C CA . PHE A 1 183 ? 6.459 -4.050 9.217 1.00 97.25 183 PHE A CA 1
ATOM 1423 C C . PHE A 1 183 ? 6.902 -5.323 8.480 1.00 97.25 183 PHE A C 1
ATOM 1425 O O . PHE A 1 183 ? 7.829 -5.275 7.678 1.00 97.25 183 PHE A O 1
ATOM 1432 N N . ILE A 1 184 ? 6.234 -6.458 8.715 1.00 96.19 184 ILE A N 1
ATOM 1433 C CA . ILE A 1 184 ? 6.599 -7.751 8.111 1.00 96.19 184 ILE A CA 1
ATOM 1434 C C . ILE A 1 184 ? 6.436 -7.701 6.587 1.00 96.19 184 ILE A C 1
ATOM 1436 O O . ILE A 1 184 ? 7.230 -8.306 5.870 1.00 96.19 184 ILE A O 1
ATOM 1440 N N . GLY A 1 185 ? 5.466 -6.932 6.0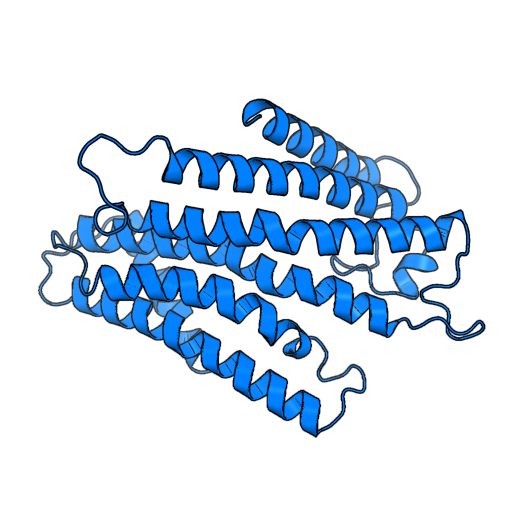80 1.00 94.94 185 GLY A N 1
ATOM 1441 C CA . GLY A 1 185 ? 5.203 -6.787 4.649 1.00 94.94 185 GLY A CA 1
ATOM 1442 C C . GLY A 1 185 ? 6.402 -6.331 3.810 1.00 94.94 185 GLY A C 1
ATOM 1443 O O . GLY A 1 185 ? 6.443 -6.628 2.620 1.00 94.94 185 GLY A O 1
ATOM 1444 N N . TYR A 1 186 ? 7.404 -5.684 4.413 1.00 95.12 186 TYR A N 1
ATOM 1445 C CA . TYR A 1 186 ? 8.651 -5.306 3.736 1.00 95.12 186 TYR A CA 1
ATOM 1446 C C . TYR A 1 186 ? 9.601 -6.468 3.463 1.00 95.12 186 TYR A C 1
ATOM 1448 O O . TYR A 1 186 ? 10.503 -6.323 2.648 1.00 95.12 186 TYR A O 1
ATOM 1456 N N . PHE A 1 187 ? 9.432 -7.609 4.130 1.00 96.12 187 PHE A N 1
ATOM 1457 C CA . PHE A 1 187 ? 10.408 -8.702 4.114 1.00 96.12 187 PHE A CA 1
ATOM 1458 C C . PHE A 1 187 ? 9.965 -9.912 3.289 1.00 96.12 187 PHE A C 1
ATOM 1460 O O . PHE A 1 187 ? 10.668 -10.914 3.243 1.00 96.12 187 PHE A O 1
ATOM 1467 N N . VAL A 1 188 ? 8.804 -9.850 2.637 1.00 97.69 188 VAL A N 1
ATOM 1468 C CA . VAL A 1 188 ? 8.174 -11.032 2.020 1.00 97.69 188 VAL A CA 1
ATOM 1469 C C . VAL A 1 188 ? 8.054 -10.936 0.497 1.00 97.69 188 VAL A C 1
ATOM 1471 O O . VAL A 1 188 ? 7.511 -11.830 -0.141 1.00 97.69 188 VAL A O 1
ATOM 1474 N N . TRP A 1 189 ? 8.572 -9.868 -0.116 1.00 98.00 189 TRP A N 1
ATOM 1475 C CA . TRP A 1 189 ? 8.377 -9.597 -1.543 1.00 98.00 189 TRP A CA 1
ATOM 1476 C C . TRP A 1 189 ? 8.846 -10.733 -2.464 1.00 98.00 189 TRP A C 1
ATOM 1478 O O . TRP A 1 189 ? 8.235 -10.959 -3.509 1.00 98.00 189 TRP A O 1
ATOM 1488 N N . GLY A 1 190 ? 9.893 -11.465 -2.062 1.00 97.69 190 GLY A N 1
ATOM 1489 C CA . GLY A 1 190 ? 10.486 -12.551 -2.843 1.00 97.69 190 GLY A CA 1
ATOM 1490 C C . GLY A 1 190 ? 9.515 -13.692 -3.147 1.00 97.69 190 GLY A C 1
ATOM 1491 O O . GLY A 1 190 ? 9.733 -14.440 -4.094 1.00 97.69 190 GLY A O 1
ATOM 1492 N N . HIS A 1 191 ? 8.392 -13.781 -2.429 1.00 97.75 191 HIS A N 1
ATOM 1493 C CA . HIS A 1 191 ? 7.339 -14.760 -2.704 1.00 97.75 191 HIS A CA 1
ATOM 1494 C C . HIS A 1 191 ? 6.662 -14.588 -4.084 1.00 97.75 191 HIS A C 1
ATOM 1496 O O . HIS A 1 191 ? 6.070 -15.525 -4.606 1.00 97.75 191 HIS A O 1
ATOM 1502 N N . HIS A 1 192 ? 6.811 -13.422 -4.729 1.00 98.06 192 HIS A N 1
ATOM 1503 C CA . HIS A 1 192 ? 6.322 -13.144 -6.088 1.00 98.06 192 HIS A CA 1
ATOM 1504 C C . HIS A 1 192 ? 7.320 -13.595 -7.162 1.00 98.06 192 HIS A C 1
ATOM 1506 O O . HIS A 1 192 ? 7.054 -13.487 -8.355 1.00 98.06 192 HIS A O 1
ATOM 1512 N N . MET A 1 193 ? 8.486 -14.082 -6.736 1.00 97.69 193 MET A N 1
ATOM 1513 C CA . MET A 1 193 ? 9.644 -14.381 -7.574 1.00 97.69 193 MET A CA 1
ATOM 1514 C C . MET A 1 193 ? 10.053 -15.859 -7.479 1.00 97.69 193 MET A C 1
ATOM 1516 O O . MET A 1 193 ? 11.133 -16.238 -7.920 1.00 97.69 193 MET A O 1
ATOM 1520 N N . PHE A 1 194 ? 9.206 -16.737 -6.929 1.00 97.62 194 PHE A N 1
ATOM 1521 C CA . PHE A 1 194 ? 9.557 -18.156 -6.766 1.00 97.62 194 PHE A CA 1
ATOM 1522 C C . PHE A 1 194 ? 9.883 -18.863 -8.086 1.00 97.62 194 PHE A C 1
ATOM 1524 O O . PHE A 1 194 ? 10.703 -19.777 -8.109 1.00 97.62 194 PHE A O 1
ATOM 1531 N N . THR A 1 195 ? 9.297 -18.415 -9.196 1.00 96.44 195 THR A N 1
ATOM 1532 C CA . THR A 1 195 ? 9.551 -18.966 -10.533 1.00 96.44 195 THR A CA 1
ATOM 1533 C C . THR A 1 195 ? 10.570 -18.156 -11.337 1.00 96.44 195 THR A C 1
ATOM 1535 O O . THR A 1 195 ? 10.715 -18.387 -12.533 1.00 96.44 195 THR A O 1
ATOM 1538 N N . SER A 1 196 ? 11.285 -17.210 -10.717 1.00 94.81 196 SER A N 1
ATOM 1539 C CA . SER A 1 196 ? 12.260 -16.345 -11.401 1.00 94.81 196 SER A CA 1
ATOM 1540 C C . SER A 1 196 ? 13.689 -16.910 -11.412 1.00 94.81 196 SER A C 1
ATOM 1542 O O . SER A 1 196 ? 14.626 -16.177 -11.713 1.00 94.81 196 SER A O 1
ATOM 1544 N N . GLY A 1 197 ? 13.878 -18.179 -11.032 1.00 93.50 197 GLY A N 1
ATOM 1545 C CA . GLY A 1 197 ? 15.206 -18.789 -10.863 1.00 93.50 197 GLY A CA 1
ATOM 1546 C C . GLY A 1 197 ? 15.821 -18.602 -9.469 1.00 93.50 197 GLY A C 1
ATOM 1547 O O . GLY A 1 197 ? 17.030 -18.747 -9.306 1.00 93.50 197 GLY A O 1
ATOM 1548 N N . MET A 1 198 ? 15.004 -18.280 -8.459 1.00 95.81 198 MET A N 1
ATOM 1549 C CA . MET A 1 198 ? 15.434 -18.151 -7.062 1.00 95.81 198 MET A CA 1
ATOM 1550 C C . MET A 1 198 ? 16.047 -19.458 -6.523 1.00 95.81 198 MET A C 1
ATOM 1552 O O . MET A 1 198 ? 15.556 -20.552 -6.799 1.00 95.81 198 MET A O 1
ATOM 1556 N N . SER A 1 199 ? 17.103 -19.351 -5.707 1.00 97.12 199 SER A N 1
ATOM 1557 C CA . SER A 1 199 ? 17.727 -20.518 -5.070 1.00 97.12 199 SER A CA 1
ATOM 1558 C C . SER A 1 199 ? 16.794 -21.192 -4.054 1.00 97.12 199 SER A C 1
ATOM 1560 O O . SER A 1 199 ? 15.984 -20.534 -3.397 1.00 97.12 199 SER A O 1
ATOM 1562 N N . GLY A 1 200 ? 16.947 -22.509 -3.866 1.00 97.38 200 GLY A N 1
ATOM 1563 C CA . GLY A 1 200 ? 16.160 -23.280 -2.892 1.00 97.38 200 GLY A CA 1
ATOM 1564 C C . GLY A 1 200 ? 16.165 -22.689 -1.470 1.00 97.38 200 GLY A C 1
ATOM 1565 O O . GLY A 1 200 ? 15.090 -22.506 -0.899 1.00 97.38 200 GLY A O 1
ATOM 1566 N N . PRO A 1 201 ? 17.330 -22.314 -0.900 1.00 97.94 201 PRO A N 1
ATOM 1567 C CA . PRO A 1 201 ? 17.382 -21.667 0.412 1.00 97.94 201 PRO A CA 1
ATOM 1568 C C . PRO A 1 201 ? 16.615 -20.341 0.479 1.00 97.94 201 PRO A C 1
ATOM 1570 O O . PRO A 1 201 ? 15.887 -20.107 1.443 1.00 97.94 201 PRO A O 1
ATOM 1573 N N . ALA A 1 202 ? 16.727 -19.487 -0.544 1.00 97.00 202 ALA A N 1
ATOM 1574 C CA . ALA A 1 202 ? 15.995 -18.224 -0.585 1.00 97.00 202 ALA A CA 1
ATOM 1575 C C . ALA A 1 202 ? 14.477 -18.458 -0.665 1.00 97.00 202 ALA A C 1
ATOM 1577 O O . ALA A 1 202 ? 13.723 -17.810 0.062 1.00 97.00 202 ALA A O 1
ATOM 1578 N N . ALA A 1 203 ? 14.034 -19.435 -1.463 1.00 97.69 203 ALA A N 1
ATOM 1579 C CA . ALA A 1 203 ? 12.623 -19.798 -1.564 1.00 97.69 203 ALA A CA 1
ATOM 1580 C C . ALA A 1 203 ? 12.049 -20.256 -0.211 1.00 97.69 203 ALA A C 1
ATOM 1582 O O . ALA A 1 203 ? 10.958 -19.831 0.174 1.00 97.69 203 ALA A O 1
ATOM 1583 N N . ILE A 1 204 ? 12.804 -21.055 0.552 1.00 97.75 204 ILE A N 1
ATOM 1584 C CA . ILE A 1 204 ? 12.415 -21.486 1.905 1.00 97.75 204 ILE A CA 1
ATOM 1585 C C . ILE A 1 204 ? 12.303 -20.283 2.850 1.00 97.75 204 ILE A C 1
ATOM 1587 O O . ILE A 1 204 ? 11.301 -20.153 3.554 1.00 97.75 204 ILE A O 1
ATOM 1591 N N . ILE A 1 205 ? 13.289 -19.379 2.845 1.00 97.69 205 ILE A N 1
ATOM 1592 C CA . ILE A 1 205 ? 13.284 -18.185 3.705 1.00 97.69 205 ILE A CA 1
ATOM 1593 C C . ILE A 1 205 ? 12.060 -17.312 3.409 1.00 97.69 205 ILE A C 1
ATOM 1595 O O . ILE A 1 205 ? 11.301 -16.996 4.324 1.00 97.69 205 ILE A O 1
ATOM 1599 N N . PHE A 1 206 ? 11.817 -16.963 2.142 1.00 97.69 206 PHE A N 1
ATOM 1600 C CA . PHE A 1 206 ? 10.664 -16.138 1.774 1.00 97.69 206 PHE A CA 1
ATOM 1601 C C . PHE A 1 206 ? 9.328 -16.835 2.048 1.00 97.69 206 PHE A C 1
ATOM 1603 O O . PHE A 1 206 ? 8.371 -16.162 2.430 1.00 97.69 206 PHE A O 1
ATOM 1610 N N . SER A 1 207 ? 9.260 -18.164 1.943 1.00 96.75 207 SER A N 1
ATOM 1611 C CA . SER A 1 207 ? 8.067 -18.928 2.331 1.00 96.75 207 SER A CA 1
ATOM 1612 C C . SER A 1 207 ? 7.775 -18.793 3.828 1.00 96.75 207 SER A C 1
ATOM 1614 O O . SER A 1 207 ? 6.660 -18.442 4.211 1.00 96.75 207 SER A O 1
ATOM 1616 N N . ILE A 1 208 ? 8.786 -18.990 4.683 1.00 96.38 208 ILE A N 1
ATOM 1617 C CA . ILE A 1 208 ? 8.645 -18.839 6.140 1.00 96.38 208 ILE A CA 1
ATOM 1618 C C . ILE A 1 208 ? 8.213 -17.415 6.493 1.00 96.38 208 ILE A C 1
ATOM 1620 O O . ILE A 1 208 ? 7.255 -17.237 7.245 1.00 96.38 208 ILE A O 1
ATOM 1624 N N . LEU A 1 209 ? 8.879 -16.402 5.927 1.00 95.75 209 LEU A N 1
ATOM 1625 C CA . LEU A 1 209 ? 8.552 -15.001 6.197 1.00 95.75 209 LEU A CA 1
ATOM 1626 C C . LEU A 1 209 ? 7.109 -14.671 5.788 1.00 95.75 209 LEU A C 1
ATOM 1628 O O . LEU A 1 209 ? 6.404 -13.981 6.524 1.00 95.75 209 LEU A O 1
ATOM 1632 N N . THR A 1 210 ? 6.649 -15.213 4.659 1.00 95.69 210 THR A N 1
ATOM 1633 C CA . THR A 1 210 ? 5.273 -15.037 4.176 1.00 95.69 210 THR A CA 1
ATOM 1634 C C . THR A 1 210 ? 4.260 -15.657 5.136 1.00 95.69 210 THR A C 1
ATOM 1636 O O . THR A 1 210 ? 3.279 -15.003 5.492 1.00 95.69 210 THR A O 1
ATOM 1639 N N . PHE A 1 211 ? 4.517 -16.863 5.656 1.00 94.81 211 PHE A N 1
ATOM 1640 C CA . PHE A 1 211 ? 3.635 -17.481 6.653 1.00 94.81 211 PHE A CA 1
ATOM 1641 C C . PHE A 1 211 ? 3.523 -16.665 7.947 1.00 94.81 211 PHE A C 1
ATOM 1643 O O . PHE A 1 211 ? 2.464 -16.666 8.577 1.00 94.81 211 PHE A O 1
ATOM 1650 N N . MET A 1 212 ? 4.552 -15.903 8.335 1.00 94.06 212 MET A N 1
ATOM 1651 C CA . MET A 1 212 ? 4.467 -15.047 9.527 1.00 94.06 212 MET A CA 1
ATOM 1652 C C . MET A 1 212 ? 3.403 -13.948 9.401 1.00 94.06 212 MET A C 1
ATOM 1654 O O . MET A 1 212 ? 2.841 -13.538 10.417 1.00 94.06 212 MET A O 1
ATOM 1658 N N . VAL A 1 213 ? 3.074 -13.493 8.186 1.00 93.81 213 VAL A N 1
ATOM 1659 C CA . VAL A 1 213 ? 2.021 -12.484 7.950 1.00 93.81 213 VAL A CA 1
ATOM 1660 C C . VAL A 1 213 ? 0.633 -13.004 8.353 1.00 93.81 213 VAL A C 1
ATOM 1662 O O . VAL A 1 213 ? -0.238 -12.228 8.772 1.00 93.81 213 VAL A O 1
ATOM 1665 N N . ALA A 1 214 ? 0.420 -14.321 8.286 1.00 93.81 214 ALA A N 1
ATOM 1666 C CA . ALA A 1 214 ? -0.842 -14.939 8.672 1.00 93.81 214 ALA A CA 1
ATOM 1667 C C . ALA A 1 214 ? -1.156 -14.722 10.161 1.00 93.81 214 ALA A C 1
ATOM 1669 O O . ALA A 1 214 ? -2.322 -14.556 10.519 1.00 93.81 214 ALA A O 1
ATOM 1670 N N . ILE A 1 215 ? -0.137 -14.647 11.028 1.00 96.31 215 ILE A N 1
ATOM 1671 C CA . ILE A 1 215 ? -0.312 -14.532 12.484 1.00 96.31 215 ILE A CA 1
ATOM 1672 C C . ILE A 1 215 ? -0.991 -13.199 12.870 1.00 96.31 215 ILE A C 1
ATOM 1674 O O . ILE A 1 215 ? -2.068 -13.241 13.475 1.00 96.31 215 ILE A O 1
ATOM 1678 N N . PRO A 1 216 ? -0.464 -12.008 12.505 1.00 97.06 216 PRO A N 1
ATOM 1679 C CA . PRO A 1 216 ? -1.155 -10.739 12.741 1.00 97.06 216 PRO A CA 1
ATOM 1680 C C . PRO A 1 216 ? -2.567 -10.667 12.149 1.00 97.06 216 PRO A C 1
ATOM 1682 O O . PRO A 1 216 ? -3.471 -10.093 12.757 1.00 97.06 216 PRO A O 1
ATOM 1685 N N . THR A 1 217 ? -2.772 -11.254 10.971 1.00 96.38 217 THR A N 1
ATOM 1686 C CA . THR A 1 217 ? -4.077 -11.246 10.299 1.00 96.38 217 THR A CA 1
ATOM 1687 C C . THR A 1 217 ? -5.087 -12.118 11.051 1.00 96.38 217 THR A C 1
ATOM 1689 O O . THR A 1 217 ? -6.215 -11.686 11.295 1.00 96.38 217 THR A O 1
ATOM 1692 N N . ALA A 1 218 ? -4.672 -13.302 11.510 1.00 96.44 218 ALA A N 1
ATOM 1693 C CA . ALA A 1 218 ? -5.488 -14.190 12.333 1.00 96.44 218 ALA A CA 1
ATOM 1694 C C . ALA A 1 218 ? -5.901 -13.525 13.652 1.00 96.44 218 ALA A C 1
ATOM 1696 O O . ALA A 1 218 ? -7.072 -13.594 14.026 1.00 96.44 218 ALA A O 1
ATOM 1697 N N . ILE A 1 219 ? -4.977 -12.813 14.315 1.00 97.81 219 ILE A N 1
ATOM 1698 C CA . ILE A 1 219 ? -5.278 -12.038 15.530 1.00 97.81 219 ILE A CA 1
ATOM 1699 C C . ILE A 1 219 ? -6.489 -11.130 15.290 1.00 97.81 219 ILE A C 1
ATOM 1701 O O . ILE A 1 219 ? -7.415 -11.128 16.098 1.00 97.81 219 ILE A O 1
ATOM 1705 N N . LYS A 1 220 ? -6.536 -10.398 14.173 1.00 97.19 220 LYS A N 1
ATOM 1706 C CA . LYS A 1 220 ? -7.663 -9.507 13.861 1.00 97.19 220 LYS A CA 1
ATOM 1707 C C . LYS A 1 220 ? -8.974 -10.269 13.708 1.00 97.19 220 LYS A C 1
ATOM 1709 O O . LYS A 1 220 ? -9.940 -9.939 14.390 1.00 97.19 220 LYS A O 1
ATOM 1714 N N . VAL A 1 221 ? -8.985 -11.313 12.880 1.00 97.00 221 VAL A N 1
ATOM 1715 C CA . VAL A 1 221 ? -10.185 -12.120 12.612 1.00 97.00 221 VAL A CA 1
ATOM 1716 C C . VAL A 1 221 ? -10.755 -12.710 13.903 1.00 97.00 221 VAL A C 1
ATOM 1718 O O . VAL A 1 221 ? -11.952 -12.579 14.159 1.00 97.00 221 VAL A O 1
ATOM 1721 N N . PHE A 1 222 ? -9.916 -13.298 14.758 1.00 97.69 222 PHE A N 1
ATOM 1722 C CA . PHE A 1 222 ? -10.381 -13.863 16.026 1.00 97.69 222 PHE A CA 1
ATOM 1723 C C . PHE A 1 222 ? -10.917 -12.797 16.984 1.00 97.69 222 PHE A C 1
ATOM 1725 O O . PHE A 1 222 ? -11.944 -13.019 17.623 1.00 97.69 222 PHE A O 1
ATOM 1732 N N . ASN A 1 223 ? -10.281 -11.624 17.059 1.00 98.44 223 ASN A N 1
ATOM 1733 C CA . ASN A 1 223 ? -10.773 -10.535 17.903 1.00 98.44 223 ASN A CA 1
ATOM 1734 C C . ASN A 1 223 ? -12.101 -9.947 17.387 1.00 98.44 223 ASN A C 1
ATOM 1736 O O . ASN A 1 223 ? -12.980 -9.615 18.184 1.00 98.44 223 ASN A O 1
ATOM 1740 N N . TRP A 1 224 ? -12.303 -9.878 16.070 1.00 98.38 224 TRP A N 1
ATOM 1741 C CA . TRP A 1 224 ? -13.581 -9.491 15.468 1.00 98.38 224 TRP A CA 1
ATOM 1742 C C . TRP A 1 224 ? -14.703 -10.477 15.804 1.00 98.38 224 TRP A C 1
ATOM 1744 O O . TRP A 1 224 ? -15.763 -10.063 16.273 1.00 98.38 224 TRP A O 1
ATOM 1754 N N . VAL A 1 225 ? -14.456 -11.782 15.654 1.00 97.44 225 VAL A N 1
ATOM 1755 C CA . VAL A 1 225 ? -15.424 -12.828 16.028 1.00 97.44 225 VAL A CA 1
ATOM 1756 C C . VAL A 1 225 ? -15.730 -12.779 17.527 1.00 97.44 225 VAL A C 1
ATOM 1758 O O . VAL A 1 225 ? -16.894 -12.820 17.923 1.00 97.44 225 VAL A O 1
ATOM 1761 N N . ALA A 1 226 ? -14.708 -12.616 18.370 1.00 97.94 226 ALA A N 1
ATOM 1762 C CA . ALA A 1 226 ? -14.882 -12.479 19.814 1.00 97.94 226 ALA A CA 1
ATOM 1763 C C . ALA A 1 226 ? -15.684 -11.224 20.204 1.00 97.94 226 ALA A C 1
ATOM 1765 O O . ALA A 1 226 ? -16.407 -11.249 21.196 1.00 97.94 226 ALA A O 1
ATOM 1766 N N . THR A 1 227 ? -15.599 -10.145 19.418 1.00 98.31 227 THR A N 1
ATOM 1767 C CA . THR A 1 227 ? -16.402 -8.929 19.631 1.00 98.31 227 THR A CA 1
ATOM 1768 C C . THR A 1 227 ? -17.885 -9.173 19.337 1.00 98.31 227 THR A C 1
ATOM 1770 O O . THR A 1 227 ? -18.740 -8.679 20.069 1.00 98.31 227 THR A O 1
ATOM 1773 N N . LEU A 1 228 ? -18.198 -9.966 18.305 1.00 97.88 228 LEU A N 1
ATOM 1774 C CA . LEU A 1 228 ? -19.574 -10.353 17.962 1.00 97.88 228 LEU A CA 1
ATOM 1775 C C . LEU A 1 228 ? -20.182 -11.324 18.985 1.00 97.88 228 LEU A C 1
ATOM 1777 O O . LEU A 1 228 ? -21.390 -11.306 19.221 1.00 97.88 228 LEU A O 1
ATOM 1781 N N . TYR A 1 229 ? -19.366 -12.187 19.595 1.00 97.31 229 TYR A N 1
ATOM 1782 C CA . TYR A 1 229 ? -19.838 -13.188 20.549 1.00 97.31 229 TYR A CA 1
ATOM 1783 C C . TYR A 1 229 ? -20.537 -12.540 21.750 1.00 97.31 229 TYR A C 1
ATOM 1785 O O . TYR A 1 229 ? -19.938 -11.736 22.463 1.00 97.31 229 TYR A O 1
ATOM 1793 N N . LYS A 1 230 ? -21.795 -12.927 22.010 1.00 95.56 230 LYS A N 1
ATOM 1794 C CA . LYS A 1 230 ? -22.678 -12.311 23.024 1.00 95.56 230 LYS A CA 1
ATOM 1795 C C . LYS A 1 230 ? -22.886 -10.796 22.815 1.00 95.56 230 LYS A C 1
ATOM 1797 O O . LYS A 1 230 ? -23.036 -10.063 23.791 1.00 95.56 230 LYS A O 1
ATOM 1802 N N . GLY A 1 231 ? -22.788 -10.304 21.581 1.00 96.38 231 GLY A N 1
ATOM 1803 C CA . GLY A 1 231 ? -23.222 -8.958 21.201 1.00 96.38 231 GLY A CA 1
ATOM 1804 C C . GLY A 1 231 ? -24.729 -8.897 20.965 1.00 96.38 231 GLY A C 1
ATOM 1805 O O . GLY A 1 231 ? -25.356 -9.910 20.658 1.00 96.38 231 GLY A O 1
ATOM 1806 N N . SER A 1 232 ? -25.297 -7.702 21.095 1.00 97.50 232 SER A N 1
ATOM 1807 C CA . SER A 1 232 ? -26.651 -7.402 20.630 1.00 97.50 232 SER A CA 1
ATOM 1808 C C . SER A 1 232 ? -26.526 -6.930 19.185 1.00 97.50 232 SER A C 1
ATOM 1810 O O . SER A 1 232 ? -26.139 -5.792 18.923 1.00 97.50 232 SER A O 1
ATOM 1812 N N . ILE A 1 233 ? -26.705 -7.863 18.249 1.00 97.94 233 ILE A N 1
ATOM 1813 C CA . ILE A 1 233 ? -26.340 -7.655 16.847 1.00 97.94 233 ILE A CA 1
ATOM 1814 C C . ILE A 1 233 ? -27.449 -6.905 16.109 1.00 97.94 233 ILE A C 1
ATOM 1816 O O . ILE A 1 233 ? -28.540 -7.442 15.926 1.00 97.94 233 ILE A O 1
ATOM 1820 N N . ASN A 1 234 ? -27.140 -5.704 15.617 1.00 97.88 234 ASN A N 1
ATOM 1821 C CA . ASN A 1 234 ? -27.977 -4.995 14.656 1.00 97.88 234 ASN A CA 1
ATOM 1822 C C . ASN A 1 234 ? -27.503 -5.282 13.221 1.00 97.88 234 ASN A C 1
ATOM 1824 O O . ASN A 1 234 ? -26.402 -4.887 12.828 1.00 97.88 234 ASN A O 1
ATOM 1828 N N . ILE A 1 235 ? -28.325 -5.989 12.446 1.00 97.50 235 ILE A N 1
ATOM 1829 C CA . ILE A 1 235 ? -27.989 -6.409 11.084 1.00 97.50 235 ILE A CA 1
ATOM 1830 C C . ILE A 1 235 ? -28.355 -5.300 10.100 1.00 97.50 235 ILE A C 1
ATOM 1832 O O . ILE A 1 235 ? -29.450 -5.266 9.553 1.00 97.50 235 ILE A O 1
ATOM 1836 N N . GLU A 1 236 ? -27.385 -4.430 9.845 1.00 98.06 236 GLU A N 1
ATOM 1837 C CA . GLU A 1 236 ? -27.468 -3.367 8.844 1.00 98.06 236 GLU A CA 1
ATOM 1838 C C . GLU A 1 236 ? -26.435 -3.576 7.732 1.00 98.06 236 GLU A C 1
ATOM 1840 O O . GLU A 1 236 ? -25.461 -4.322 7.887 1.00 98.06 236 GLU A O 1
ATOM 1845 N N . VAL A 1 237 ? -26.607 -2.866 6.611 1.00 98.44 237 VAL A N 1
ATOM 1846 C CA . VAL A 1 237 ? -25.732 -2.973 5.429 1.00 98.44 237 VAL A CA 1
ATOM 1847 C C . VAL A 1 237 ? -24.232 -2.913 5.778 1.00 98.44 237 VAL A C 1
ATOM 1849 O O . VAL A 1 237 ? -23.502 -3.799 5.327 1.00 98.44 237 VAL A O 1
ATOM 1852 N N . PRO A 1 238 ? -23.728 -1.976 6.612 1.00 98.38 238 PRO A N 1
ATOM 1853 C CA . PRO A 1 238 ? -22.305 -1.939 6.957 1.00 98.38 238 PRO A CA 1
ATOM 1854 C C . PRO A 1 238 ? -21.809 -3.218 7.646 1.00 98.38 238 PRO A C 1
ATOM 1856 O O . PRO A 1 238 ? -20.719 -3.704 7.330 1.00 98.38 238 PRO A O 1
ATOM 1859 N N . LEU A 1 239 ? -22.611 -3.800 8.548 1.00 98.31 239 LEU A N 1
ATOM 1860 C CA . LEU A 1 239 ? -22.247 -5.037 9.237 1.00 98.31 239 LEU A CA 1
ATOM 1861 C C . LEU A 1 239 ? -22.178 -6.216 8.260 1.00 98.31 239 LEU A C 1
ATOM 1863 O O . LEU A 1 239 ? -21.249 -7.016 8.356 1.00 98.31 239 LEU A O 1
ATOM 1867 N N . LEU A 1 240 ? -23.092 -6.298 7.287 1.00 98.00 240 LEU A N 1
ATOM 1868 C CA . LEU A 1 240 ? -23.061 -7.339 6.252 1.00 98.00 240 LEU A CA 1
ATOM 1869 C C . LEU A 1 240 ? -21.749 -7.301 5.450 1.00 98.00 240 LEU A C 1
ATOM 1871 O O . LEU A 1 240 ? -21.122 -8.341 5.225 1.00 98.00 240 LEU A O 1
ATOM 1875 N N . PHE A 1 241 ? -21.278 -6.108 5.072 1.00 98.06 241 PHE A N 1
ATOM 1876 C CA . PHE A 1 241 ? -19.982 -5.948 4.403 1.00 98.06 241 PHE A CA 1
ATOM 1877 C C . PHE A 1 241 ? -18.804 -6.317 5.314 1.00 98.06 241 PHE A C 1
ATOM 1879 O O . PHE A 1 241 ? -17.879 -6.997 4.864 1.00 98.06 241 PHE A O 1
ATOM 1886 N N . ALA A 1 242 ? -18.842 -5.932 6.592 1.00 97.94 242 ALA A N 1
ATOM 1887 C CA . ALA A 1 242 ? -17.796 -6.274 7.554 1.00 97.94 242 ALA A CA 1
ATOM 1888 C C . ALA A 1 242 ? -17.715 -7.787 7.832 1.00 97.94 242 ALA A C 1
ATOM 1890 O O . ALA A 1 242 ? -16.618 -8.347 7.921 1.00 97.94 242 ALA A O 1
ATOM 1891 N N . GLN A 1 243 ? -18.858 -8.473 7.910 1.00 96.69 243 GLN A N 1
ATOM 1892 C CA . GLN A 1 243 ? -18.924 -9.927 8.059 1.00 96.69 243 GLN A CA 1
ATOM 1893 C C . GLN A 1 243 ? -18.422 -10.645 6.805 1.00 96.69 243 GLN A C 1
ATOM 1895 O O . GLN A 1 243 ? -17.586 -11.542 6.918 1.00 96.69 243 GLN A O 1
ATOM 1900 N N . LYS A 1 244 ? -18.846 -10.205 5.610 1.00 96.44 244 LYS A N 1
ATOM 1901 C CA . LYS A 1 244 ? -18.319 -10.717 4.336 1.00 96.44 244 LYS A CA 1
ATOM 1902 C C . LYS A 1 244 ? -16.800 -10.562 4.283 1.00 96.44 244 LYS A C 1
ATOM 1904 O O . LYS A 1 244 ? -16.107 -11.534 3.996 1.00 96.44 244 LYS A O 1
ATOM 1909 N N . HIS A 1 245 ? -16.275 -9.377 4.597 1.00 96.06 245 HIS A N 1
ATOM 1910 C CA . HIS A 1 245 ? -14.832 -9.138 4.651 1.00 96.06 245 HIS A CA 1
ATOM 1911 C C . HIS A 1 245 ? -14.138 -10.107 5.617 1.00 96.06 245 HIS A C 1
ATOM 1913 O O . HIS A 1 245 ? -13.193 -10.785 5.227 1.00 96.06 245 HIS A O 1
ATOM 1919 N N . SER A 1 246 ? -14.635 -10.223 6.851 1.00 93.50 246 SER A N 1
ATOM 1920 C CA . SER A 1 246 ? -14.046 -11.093 7.879 1.00 93.50 246 SER A CA 1
ATOM 1921 C C . SER A 1 246 ? -14.021 -12.565 7.454 1.00 93.50 246 SER A C 1
ATOM 1923 O O . SER A 1 246 ? -13.010 -13.239 7.639 1.00 93.50 246 SER A O 1
ATOM 1925 N N . PHE A 1 247 ? -15.100 -13.053 6.835 1.00 92.69 247 PHE A N 1
ATOM 1926 C CA . PHE A 1 247 ? -15.197 -14.421 6.325 1.00 92.69 247 PHE A CA 1
ATOM 1927 C C . PHE A 1 247 ? -14.184 -14.702 5.206 1.00 92.69 247 PHE A C 1
ATOM 1929 O O . PHE A 1 247 ? -13.447 -15.685 5.274 1.00 92.69 247 PHE A O 1
ATOM 1936 N N . TRP A 1 248 ? -14.095 -13.826 4.199 1.00 91.44 248 TRP A N 1
ATOM 1937 C CA . TRP A 1 248 ? -13.141 -14.003 3.098 1.00 91.44 248 TRP A CA 1
ATOM 1938 C C . TRP A 1 248 ? -11.690 -13.882 3.557 1.00 91.44 248 TRP A C 1
ATOM 1940 O O . TRP A 1 248 ? -10.838 -14.635 3.085 1.00 91.44 248 TRP A O 1
ATOM 1950 N N . THR A 1 249 ? -11.409 -12.986 4.503 1.00 90.94 249 THR A N 1
ATOM 1951 C CA . THR A 1 249 ? -10.088 -12.883 5.128 1.00 90.94 249 THR A CA 1
ATOM 1952 C C . THR A 1 249 ? -9.733 -14.177 5.863 1.00 90.94 249 THR A C 1
ATOM 1954 O O . THR A 1 249 ? -8.625 -14.677 5.699 1.00 90.94 249 THR A O 1
ATOM 1957 N N . ALA A 1 250 ? -10.673 -14.781 6.599 1.00 87.56 250 ALA A N 1
ATOM 1958 C CA . ALA A 1 250 ? -10.452 -16.056 7.282 1.00 87.56 250 ALA A CA 1
ATOM 1959 C C . ALA A 1 250 ? -10.203 -17.224 6.313 1.00 87.56 250 ALA A C 1
ATOM 1961 O O . ALA A 1 250 ? -9.372 -18.086 6.590 1.00 87.56 250 ALA A O 1
ATOM 1962 N N . LEU A 1 251 ? -10.900 -17.257 5.173 1.00 84.81 251 LEU A N 1
ATOM 1963 C CA . LEU A 1 251 ? -10.710 -18.304 4.168 1.00 84.81 251 LEU A CA 1
ATOM 1964 C C . LEU A 1 251 ? -9.303 -18.253 3.557 1.00 84.81 251 LEU A C 1
ATOM 1966 O O . LEU A 1 251 ? -8.683 -19.295 3.373 1.00 84.81 251 LEU A O 1
ATOM 1970 N N . ARG A 1 252 ? -8.782 -17.045 3.315 1.00 78.50 252 ARG A N 1
ATOM 1971 C CA . ARG A 1 252 ? -7.434 -16.823 2.768 1.00 78.50 252 ARG A CA 1
ATOM 1972 C C . ARG A 1 252 ? -6.302 -17.135 3.748 1.00 78.50 252 ARG A C 1
ATOM 1974 O O . ARG A 1 252 ? -5.166 -17.219 3.320 1.00 78.50 252 ARG A O 1
ATOM 1981 N N . LEU A 1 253 ? -6.585 -17.322 5.040 1.00 69.12 253 LEU A N 1
ATOM 1982 C CA . LEU A 1 253 ? -5.586 -17.806 6.004 1.00 69.12 253 LEU A CA 1
ATOM 1983 C C . LEU A 1 253 ? -5.297 -19.310 5.867 1.00 69.12 253 LEU A C 1
ATOM 1985 O O . LEU A 1 253 ? -4.362 -19.802 6.491 1.00 69.12 253 LEU A O 1
ATOM 1989 N N . LYS A 1 254 ? -6.117 -20.053 5.111 1.00 44.91 254 LYS A N 1
ATOM 1990 C CA . LYS A 1 254 ? -5.984 -21.508 4.930 1.00 44.91 254 LYS A CA 1
ATOM 1991 C C . LYS A 1 254 ? -5.214 -21.910 3.668 1.00 44.91 254 LYS A C 1
ATOM 1993 O O . LYS A 1 254 ? -5.016 -23.104 3.461 1.00 44.91 254 LYS A O 1
ATOM 1998 N N . THR A 1 255 ? -4.847 -20.945 2.830 1.00 40.56 255 THR A N 1
ATOM 1999 C CA . THR A 1 255 ? -4.232 -21.126 1.505 1.00 40.56 255 THR A CA 1
ATOM 2000 C C . THR A 1 255 ? -2.957 -20.316 1.425 1.00 40.56 255 THR A C 1
ATOM 2002 O O . THR A 1 255 ? -1.952 -20.859 0.932 1.00 40.56 255 THR A O 1
#

Foldseek 3Di:
DLVVLVVLLVVLVVLQVVQCPDAPHHDPCPPLCFPPCVQPDRGPLLSNLVSLLSNLVSLQVQLVVLLCCVVPVDDPPDDPLRDQLLSLLSNLLSVLSNPQSVLSSVLSVVSVCCNPPVPCQPPVVVPHNSVVSLVSSLLNVQLVVSNVVSNLLSLLQVLLCVQLVHDQAPSVLLSVLSNVLSVLSNVQSCCVCPVVPDDPVVNVVSVVSVLVNLVSLVSSLVRSVVSNVPGPGDDDPSNVVSVVVSVVSVVVSVD

pLDDT: mean 96.26, std 5.56, range [40.56, 98.75]

Secondary structure (DSSP, 8-state):
-HHHHHHHHHHHHHHHHHTTTSSS-S--STTTT-TTHHHH--SSHHHHHHHHHHHHHHHHHHHHHHHHHHHH-SPTT--GGGS-HHHHHHHHHHHHHHHHHHHHHHHHHHHHHHHHH---SS-GGGT--HHHHHHHHHHHHHHHHHHHHHHHHHHHHHHHHHHHTSPPTTHHHHHHHHHHHHHHGGG-GGGGGTTTT--HHHHHHHHHHHHHHHHHHHHHHHHHHHHHTT------HHHHHHHHHHHHHHHHTT-